Protein AF-A0A7W3X792-F1 (afdb_monomer_lite)

pLDDT: mean 82.62, std 13.89, range [33.31, 97.75]

Structure (mmCIF, N/CA/C/O backbone):
data_AF-A0A7W3X792-F1
#
_entry.id   AF-A0A7W3X792-F1
#
loop_
_atom_site.group_PDB
_atom_site.id
_atom_site.type_symbol
_atom_site.label_atom_id
_atom_site.label_alt_id
_atom_site.label_comp_id
_atom_site.label_asym_id
_atom_site.label_entity_id
_atom_site.label_seq_id
_atom_site.pdbx_PDB_ins_code
_atom_site.Cartn_x
_atom_site.Cartn_y
_atom_site.Cartn_z
_atom_site.occupancy
_atom_site.B_iso_or_equiv
_atom_site.auth_seq_id
_atom_site.auth_comp_id
_atom_site.auth_asym_id
_atom_site.auth_atom_id
_atom_site.pdbx_PDB_model_num
ATOM 1 N N . MET A 1 1 ? -26.137 -4.907 10.700 1.00 33.31 1 MET A N 1
ATOM 2 C CA . MET A 1 1 ? -26.292 -4.007 11.862 1.00 33.31 1 MET A CA 1
ATOM 3 C C . MET A 1 1 ? -24.948 -3.969 12.573 1.00 33.31 1 MET A C 1
ATOM 5 O O . MET A 1 1 ? -24.429 -5.035 12.823 1.00 33.31 1 MET A O 1
ATOM 9 N N . ARG A 1 2 ? -24.390 -2.764 12.780 1.00 38.94 2 ARG A N 1
ATOM 10 C CA . ARG A 1 2 ? -23.200 -2.399 13.587 1.00 38.94 2 ARG A CA 1
ATOM 11 C C . ARG A 1 2 ? -22.138 -3.489 13.846 1.00 38.94 2 ARG A C 1
ATOM 13 O O . ARG A 1 2 ? -22.163 -4.091 14.905 1.00 38.94 2 ARG A O 1
ATOM 20 N N . ASP A 1 3 ? -21.122 -3.584 12.986 1.00 38.16 3 ASP A N 1
ATOM 21 C CA . ASP A 1 3 ? -19.918 -4.395 13.265 1.00 38.16 3 ASP A CA 1
ATOM 22 C C . ASP A 1 3 ? -18.610 -3.598 13.149 1.00 38.16 3 ASP A C 1
ATOM 24 O O . ASP A 1 3 ? -17.626 -4.088 12.607 1.00 38.16 3 ASP A O 1
ATOM 28 N N . ILE A 1 4 ? -18.616 -2.357 13.655 1.00 46.22 4 ILE A N 1
ATOM 29 C CA . ILE A 1 4 ? -17.480 -1.748 14.371 1.00 46.22 4 ILE A CA 1
ATOM 30 C C . ILE A 1 4 ? -18.086 -0.797 15.430 1.00 46.22 4 ILE A C 1
ATOM 32 O O . ILE A 1 4 ? -18.319 0.377 15.138 1.00 46.22 4 ILE A O 1
ATOM 36 N N . PRO A 1 5 ? -18.357 -1.258 16.668 1.00 41.50 5 PRO A N 1
ATOM 37 C CA . PRO A 1 5 ? -18.812 -0.407 17.785 1.00 41.50 5 PRO A CA 1
ATOM 38 C C . PRO A 1 5 ? -17.826 0.720 18.150 1.00 41.50 5 PRO A C 1
ATOM 40 O O . PRO A 1 5 ? -18.128 1.596 18.957 1.00 41.50 5 PRO A O 1
ATOM 43 N N . ILE A 1 6 ? -16.629 0.683 17.565 1.00 52.38 6 ILE A N 1
ATOM 44 C CA . ILE A 1 6 ? -15.502 1.559 17.861 1.00 52.38 6 ILE A CA 1
ATOM 45 C C . ILE A 1 6 ? -15.648 2.919 17.158 1.00 52.38 6 ILE A C 1
ATOM 47 O O . ILE A 1 6 ? -15.329 3.934 17.764 1.00 52.38 6 ILE A O 1
ATOM 51 N N . LEU A 1 7 ? -16.201 2.987 15.937 1.00 47.94 7 LEU A N 1
ATOM 52 C CA . LEU A 1 7 ? -16.302 4.256 15.192 1.00 47.94 7 LEU A CA 1
ATOM 53 C C . LEU A 1 7 ? -17.157 5.298 15.929 1.00 47.94 7 LEU A C 1
ATOM 55 O O . LEU A 1 7 ? -16.733 6.439 16.079 1.00 47.94 7 LEU A O 1
ATOM 59 N N . SER A 1 8 ? -18.330 4.913 16.445 1.00 46.09 8 SER A N 1
ATOM 60 C CA . SER A 1 8 ? -19.202 5.838 17.186 1.00 46.09 8 SER A CA 1
ATOM 61 C C . SER A 1 8 ? -18.593 6.296 18.515 1.00 46.09 8 SER A C 1
ATOM 63 O O . SER A 1 8 ? -18.800 7.436 18.921 1.00 46.09 8 SER A O 1
ATOM 65 N N . SER A 1 9 ? -17.817 5.430 19.169 1.00 53.84 9 SER A N 1
ATOM 66 C CA . SER A 1 9 ? -17.152 5.724 20.445 1.00 53.84 9 SER A CA 1
ATOM 67 C C . SER A 1 9 ? -15.902 6.597 20.256 1.00 53.84 9 SER A C 1
ATOM 69 O O . SER A 1 9 ? -15.666 7.517 21.038 1.00 53.84 9 SER A O 1
ATOM 71 N N . ILE A 1 10 ? -15.142 6.376 19.177 1.00 55.88 10 ILE A N 1
ATOM 72 C CA . ILE A 1 10 ? -14.002 7.219 18.786 1.00 55.88 10 ILE A CA 1
ATOM 73 C C . ILE A 1 10 ? -14.493 8.620 18.418 1.00 55.88 10 ILE A C 1
ATOM 75 O O . ILE A 1 10 ? -13.970 9.602 18.937 1.00 55.88 10 ILE A O 1
ATOM 79 N N . VAL A 1 11 ? -15.529 8.728 17.576 1.00 56.06 11 VAL A N 1
ATOM 80 C CA . VAL A 1 11 ? -16.043 10.027 17.109 1.00 56.06 11 VAL A CA 1
ATOM 81 C C . VAL A 1 11 ? -16.612 10.863 18.261 1.00 56.06 11 VAL A C 1
ATOM 83 O O . VAL A 1 11 ? -16.387 12.070 18.300 1.00 56.06 11 VAL A O 1
ATOM 86 N N . GLY A 1 12 ? -17.271 10.238 19.245 1.00 55.88 12 GLY A N 1
ATOM 87 C CA . GLY A 1 12 ? -17.759 10.931 20.445 1.00 55.88 12 GLY A CA 1
ATOM 88 C C . GLY A 1 12 ? -16.649 11.503 21.339 1.00 55.88 12 GLY A C 1
ATOM 89 O O . GLY A 1 12 ? -16.879 12.478 22.050 1.00 55.88 12 GLY A O 1
ATOM 90 N N . SER A 1 13 ? -15.438 10.944 21.262 1.00 53.50 13 SER A N 1
ATOM 91 C CA . SER A 1 13 ? -14.282 11.367 22.062 1.00 53.50 13 SER A CA 1
ATOM 92 C C . SER A 1 13 ? -13.543 12.570 21.460 1.00 53.50 13 SER A C 1
ATOM 94 O O . SER A 1 13 ? -12.847 13.274 22.185 1.00 53.50 13 SER A O 1
ATOM 96 N N . ILE A 1 14 ? -13.726 12.853 20.160 1.00 55.06 14 ILE A N 1
ATOM 97 C CA . ILE A 1 14 ? -13.022 13.924 19.421 1.00 55.06 14 ILE A CA 1
ATOM 98 C C . ILE A 1 14 ? -13.268 15.309 20.035 1.00 55.06 14 ILE A C 1
ATOM 100 O O . ILE A 1 14 ? -12.362 16.138 20.075 1.00 55.06 14 ILE A O 1
ATOM 104 N N . ASN A 1 15 ? -14.468 15.547 20.571 1.00 53.00 15 ASN A N 1
ATOM 105 C CA . ASN A 1 15 ? -14.855 16.846 21.127 1.00 53.00 15 ASN A CA 1
ATOM 106 C C . ASN A 1 15 ? -14.263 17.132 22.523 1.00 53.00 15 ASN A C 1
ATOM 108 O O . ASN A 1 15 ? -14.442 18.234 23.034 1.00 53.00 15 ASN A O 1
ATOM 112 N N . ALA A 1 16 ? -13.569 16.168 23.143 1.00 57.31 16 ALA A N 1
ATOM 113 C CA . ALA A 1 16 ? -12.967 16.297 24.475 1.00 57.31 16 ALA A CA 1
ATOM 114 C C . ALA A 1 16 ? -11.428 16.440 24.451 1.00 57.31 16 ALA A C 1
ATOM 116 O O . ALA A 1 16 ? -10.789 16.457 25.503 1.00 57.31 16 ALA A O 1
ATOM 117 N N . ILE A 1 17 ? -10.815 16.519 23.265 1.00 57.38 17 ILE A N 1
ATOM 118 C CA . ILE A 1 17 ? -9.360 16.435 23.095 1.00 57.38 17 ILE A CA 1
ATOM 119 C C . ILE A 1 17 ? -8.718 17.828 23.184 1.00 57.38 17 ILE A C 1
ATOM 121 O O . ILE A 1 17 ? -8.908 18.671 22.312 1.00 57.38 17 ILE A O 1
ATOM 125 N N . GLY A 1 18 ? -7.899 18.057 24.216 1.00 63.16 18 GLY A N 1
ATOM 126 C CA . GLY A 1 18 ? -7.109 19.288 24.390 1.00 63.16 18 GLY A CA 1
ATOM 127 C C . GLY A 1 18 ? -5.794 19.341 23.593 1.00 63.16 18 GLY A C 1
ATOM 128 O O . GLY A 1 18 ? -5.091 20.346 23.651 1.00 63.16 18 GLY A O 1
ATOM 129 N N . ASN A 1 19 ? -5.438 18.278 22.862 1.00 82.00 19 ASN A N 1
ATOM 130 C CA . ASN A 1 19 ? -4.159 18.135 22.160 1.00 82.00 19 ASN A CA 1
ATOM 131 C C . ASN A 1 19 ? -4.349 17.998 20.639 1.00 82.00 19 ASN A C 1
ATOM 133 O O . ASN A 1 19 ? -4.960 17.048 20.150 1.00 82.00 19 ASN A O 1
ATOM 137 N N . ILE A 1 20 ? -3.763 18.923 19.873 1.00 85.19 20 ILE A N 1
ATOM 138 C CA . ILE A 1 20 ? -3.855 18.939 18.406 1.00 85.19 20 ILE A CA 1
ATOM 139 C C . ILE A 1 20 ? -3.308 17.658 17.761 1.00 85.19 20 ILE A C 1
ATOM 141 O O . ILE A 1 20 ? -3.836 17.210 16.746 1.00 85.19 20 ILE A O 1
ATOM 145 N N . ARG A 1 21 ? -2.288 17.029 18.362 1.00 85.38 21 ARG A N 1
ATOM 146 C CA . ARG A 1 21 ? -1.710 15.779 17.853 1.00 85.38 21 ARG A CA 1
ATOM 147 C C . ARG A 1 21 ? -2.721 14.640 17.912 1.00 85.38 21 ARG A C 1
ATOM 149 O O . ARG A 1 21 ? -2.877 13.917 16.932 1.00 85.38 21 ARG A O 1
ATOM 156 N N . ASP A 1 22 ? -3.437 14.532 19.023 1.00 84.69 22 ASP A N 1
ATOM 157 C CA . ASP A 1 22 ? -4.430 13.481 19.241 1.00 84.69 22 ASP A CA 1
ATOM 158 C C . ASP A 1 22 ? -5.643 13.693 18.326 1.00 84.69 22 ASP A C 1
ATOM 160 O O . ASP A 1 22 ? -6.172 12.736 17.759 1.00 84.69 22 ASP A O 1
ATOM 164 N N . ALA A 1 23 ? -6.033 14.951 18.086 1.00 86.94 23 ALA A N 1
ATOM 165 C CA . ALA A 1 23 ? -7.071 15.289 17.114 1.00 86.94 23 ALA A CA 1
ATOM 166 C C . ALA A 1 23 ? -6.662 14.906 15.677 1.00 86.94 23 ALA A C 1
ATOM 168 O O . ALA A 1 23 ? -7.446 14.290 14.951 1.00 86.94 23 ALA A O 1
ATOM 169 N N . LEU A 1 24 ? -5.423 15.213 15.271 1.00 90.94 24 LEU A N 1
ATOM 170 C CA . LEU A 1 24 ? -4.894 14.849 13.953 1.00 90.94 24 LEU A CA 1
ATOM 171 C C . LEU A 1 24 ? -4.786 13.331 13.783 1.00 90.94 24 LEU A C 1
ATOM 173 O O . LEU A 1 24 ? -5.225 12.805 12.761 1.00 90.94 24 LEU A O 1
ATOM 177 N N . PHE A 1 25 ? -4.264 12.617 14.781 1.00 91.69 25 PHE A N 1
ATOM 178 C CA . PHE A 1 25 ? -4.213 11.156 14.762 1.00 91.69 25 PHE A CA 1
ATOM 179 C C . PHE A 1 25 ? -5.616 10.548 14.677 1.00 91.69 25 PHE A C 1
ATOM 181 O O . PHE A 1 25 ? -5.865 9.675 13.848 1.00 91.69 25 PHE A O 1
ATOM 188 N N . THR A 1 26 ? -6.567 11.065 15.459 1.00 90.00 26 THR A N 1
ATOM 189 C CA . THR A 1 26 ? -7.953 10.588 15.416 1.00 90.00 26 THR A CA 1
ATOM 190 C C . THR A 1 26 ? -8.573 10.803 14.038 1.00 90.00 26 THR A C 1
ATOM 192 O O . THR A 1 26 ? -9.265 9.921 13.535 1.00 90.00 26 THR A O 1
ATOM 195 N N . LYS A 1 27 ? -8.277 11.927 13.371 1.00 91.25 27 LYS A N 1
ATOM 196 C CA . LYS A 1 27 ? -8.725 12.176 11.994 1.00 91.25 27 LYS A CA 1
ATOM 197 C C . LYS A 1 27 ? -8.188 11.123 11.017 1.00 91.25 27 LYS A C 1
ATOM 199 O O . LYS A 1 27 ? -8.949 10.641 10.179 1.00 91.25 27 LYS A O 1
ATOM 204 N N . LYS A 1 28 ? -6.912 10.736 11.143 1.00 94.75 28 LYS A N 1
ATOM 205 C CA . LYS A 1 28 ? -6.302 9.653 10.345 1.00 94.75 28 LYS A CA 1
ATOM 206 C C . LYS A 1 28 ? -6.996 8.318 10.617 1.00 94.75 28 LYS A C 1
ATOM 208 O O . LYS A 1 28 ? -7.458 7.665 9.687 1.00 94.75 28 LYS A O 1
ATOM 213 N N . LEU A 1 29 ? -7.164 7.965 11.892 1.00 93.06 29 LEU A N 1
ATOM 214 C CA . LEU A 1 29 ? -7.824 6.727 12.308 1.00 93.06 29 LEU A CA 1
ATOM 215 C C . LEU A 1 29 ? -9.267 6.635 11.788 1.00 93.06 29 LEU A C 1
ATOM 217 O O . LEU A 1 29 ? -9.669 5.602 11.258 1.00 93.06 29 LEU A O 1
ATOM 221 N N . VAL A 1 30 ? -10.044 7.716 11.897 1.00 90.56 30 VAL A N 1
ATOM 222 C CA . VAL A 1 30 ? -11.418 7.770 11.379 1.00 90.56 30 VAL A CA 1
ATOM 223 C C . VAL A 1 30 ? -11.438 7.602 9.861 1.00 90.56 30 VAL A C 1
ATOM 225 O O . VAL A 1 30 ? -12.258 6.832 9.363 1.00 90.56 30 VAL A O 1
ATOM 228 N N . ALA A 1 31 ? -10.543 8.267 9.124 1.00 91.62 31 ALA A N 1
ATOM 229 C CA . ALA A 1 31 ? -10.454 8.118 7.671 1.00 91.62 31 ALA A CA 1
ATOM 230 C C . ALA A 1 31 ? -10.126 6.672 7.264 1.00 91.62 31 ALA A C 1
ATOM 232 O O . ALA A 1 31 ? -10.812 6.105 6.413 1.00 91.62 31 ALA A O 1
ATOM 233 N N . PHE A 1 32 ? -9.155 6.050 7.937 1.00 93.00 32 PHE A N 1
ATOM 234 C CA . PHE A 1 32 ? -8.779 4.656 7.711 1.00 93.00 32 PHE A CA 1
ATOM 235 C C . PHE A 1 32 ? -9.951 3.694 7.951 1.00 93.00 32 PHE A C 1
ATOM 237 O O . PHE A 1 32 ? -10.306 2.892 7.087 1.00 93.00 32 PHE A O 1
ATOM 244 N N . LEU A 1 33 ? -10.599 3.792 9.115 1.00 89.00 33 LEU A N 1
ATOM 245 C CA . LEU A 1 33 ? -11.707 2.905 9.477 1.00 89.00 33 LEU A CA 1
ATOM 246 C C . LEU A 1 33 ? -12.943 3.112 8.590 1.00 89.00 33 LEU A C 1
ATOM 248 O O . LEU A 1 33 ? -13.665 2.152 8.314 1.00 89.00 33 LEU A O 1
ATOM 252 N N . SER A 1 34 ? -13.187 4.346 8.140 1.00 87.25 34 SER A N 1
ATOM 253 C CA . SER A 1 34 ? -14.298 4.659 7.234 1.00 87.25 34 SER A CA 1
ATOM 254 C C . SER A 1 34 ? -14.127 3.957 5.890 1.00 87.25 34 SER A C 1
ATOM 256 O O . SER A 1 34 ? -15.083 3.368 5.392 1.00 87.25 34 SER A O 1
ATOM 258 N N . GLU A 1 35 ? -12.912 3.926 5.343 1.00 86.69 35 GLU A N 1
ATOM 259 C CA . GLU A 1 35 ? -12.629 3.206 4.097 1.00 86.69 35 GLU A CA 1
ATOM 260 C C . GLU A 1 35 ? -12.839 1.690 4.254 1.00 86.69 35 GLU A C 1
ATOM 262 O O . GLU A 1 35 ? -13.474 1.052 3.416 1.00 86.69 35 GLU A O 1
ATOM 267 N N . LEU A 1 36 ? -12.418 1.107 5.383 1.00 83.50 36 LEU A N 1
ATOM 268 C CA . LEU A 1 36 ? -12.637 -0.320 5.664 1.00 83.50 36 LEU A CA 1
ATOM 269 C C . LEU A 1 36 ? -14.106 -0.698 5.865 1.00 83.50 36 LEU A C 1
ATOM 271 O O . LEU A 1 36 ? -14.468 -1.868 5.703 1.00 83.50 36 LEU A O 1
ATOM 275 N N . SER A 1 37 ? -14.959 0.257 6.240 1.00 80.00 37 SER A N 1
ATOM 276 C CA . SER A 1 37 ? -16.393 0.009 6.413 1.00 80.00 37 SER A CA 1
ATOM 277 C C . SER A 1 37 ? -17.102 -0.327 5.094 1.00 80.00 37 SER A C 1
ATOM 279 O O . SER A 1 37 ? -18.139 -0.989 5.117 1.00 80.00 37 SER A O 1
ATOM 281 N N . ASN A 1 38 ? -16.497 0.033 3.955 1.00 74.12 38 ASN A N 1
ATOM 282 C CA . ASN A 1 38 ? -16.995 -0.294 2.620 1.00 74.12 38 ASN A CA 1
ATOM 283 C C . ASN A 1 38 ? -16.722 -1.753 2.212 1.00 74.12 38 ASN A C 1
ATOM 285 O O . ASN A 1 38 ? -17.303 -2.237 1.242 1.00 74.12 38 ASN A O 1
ATOM 289 N N . VAL A 1 39 ? -15.858 -2.474 2.938 1.00 76.56 39 VAL A N 1
ATOM 290 C CA . VAL A 1 39 ? -15.530 -3.877 2.649 1.00 76.56 39 VAL A CA 1
ATOM 291 C C . VAL A 1 39 ? -16.594 -4.793 3.263 1.00 76.56 39 VAL A C 1
ATOM 293 O O . VAL A 1 39 ? -16.749 -4.801 4.490 1.00 76.56 39 VAL A O 1
ATOM 296 N N . PRO A 1 40 ? -17.314 -5.611 2.468 1.00 76.75 40 PRO A N 1
ATOM 297 C CA . PRO A 1 40 ? -18.344 -6.495 3.000 1.00 76.75 40 PRO A CA 1
ATOM 298 C C . PRO A 1 40 ? -17.789 -7.459 4.051 1.00 76.75 40 PRO A C 1
ATOM 300 O O . PRO A 1 40 ? -16.776 -8.124 3.831 1.00 76.75 40 PRO A O 1
ATOM 303 N N . VAL A 1 41 ? -18.499 -7.599 5.177 1.00 69.88 41 VAL A N 1
ATOM 304 C CA . VAL A 1 41 ? -18.078 -8.444 6.313 1.00 69.88 41 VAL A CA 1
ATOM 305 C C . VAL A 1 41 ? -17.761 -9.877 5.877 1.00 69.88 41 VAL A C 1
ATOM 307 O O . VAL A 1 41 ? -16.761 -10.444 6.306 1.00 69.88 41 VAL A O 1
ATOM 310 N N . ALA A 1 42 ? -18.569 -10.439 4.975 1.00 70.56 42 ALA A N 1
ATOM 311 C CA . ALA A 1 42 ? -18.373 -11.788 4.452 1.00 70.56 42 ALA A CA 1
ATOM 312 C C . ALA A 1 42 ? -17.033 -11.968 3.715 1.00 70.56 42 ALA A C 1
ATOM 314 O O . ALA A 1 42 ? -16.459 -13.048 3.777 1.00 70.56 42 ALA A O 1
ATOM 315 N N . GLN A 1 43 ? -16.520 -10.922 3.060 1.00 69.19 43 GLN A N 1
ATOM 316 C CA . GLN A 1 43 ? -15.269 -10.987 2.297 1.00 69.19 43 GLN A CA 1
ATOM 317 C C . GLN A 1 43 ? -14.027 -10.878 3.187 1.00 69.19 43 GLN A C 1
ATOM 319 O O . GLN A 1 43 ? -12.971 -11.371 2.812 1.00 69.19 43 GLN A O 1
ATOM 324 N N . ARG A 1 44 ? -14.152 -10.268 4.374 1.00 73.44 44 ARG A N 1
ATOM 325 C CA . ARG A 1 44 ? -13.046 -10.103 5.334 1.00 73.44 44 ARG A CA 1
ATOM 326 C C . ARG A 1 44 ? -13.013 -11.155 6.444 1.00 73.44 44 ARG A C 1
ATOM 328 O O . ARG A 1 44 ? -12.019 -11.245 7.155 1.00 73.44 44 ARG A O 1
ATOM 335 N N . ARG A 1 45 ? -14.078 -11.948 6.608 1.00 74.06 45 ARG A N 1
ATOM 336 C CA . ARG A 1 45 ? -14.241 -12.865 7.749 1.00 74.06 45 ARG A CA 1
ATOM 337 C C . ARG A 1 45 ? -13.111 -13.889 7.852 1.00 74.06 45 ARG A C 1
ATOM 339 O O . ARG A 1 45 ? -12.516 -14.004 8.908 1.00 74.06 45 ARG A O 1
ATOM 346 N N . SER A 1 46 ? -12.742 -14.535 6.747 1.00 71.56 46 SER A N 1
ATOM 347 C CA . SER A 1 46 ? -11.675 -15.545 6.746 1.00 71.56 46 SER A CA 1
ATOM 348 C C . SER A 1 46 ? -10.303 -14.982 7.133 1.00 71.56 46 SER A C 1
ATOM 350 O O . SER A 1 46 ? -9.528 -15.669 7.791 1.00 71.56 46 SER A O 1
ATOM 352 N N . MET A 1 47 ? -9.995 -13.738 6.748 1.00 75.38 47 MET A N 1
ATOM 353 C CA . MET A 1 47 ? -8.731 -13.101 7.126 1.00 75.38 47 MET A CA 1
ATOM 354 C C . MET A 1 47 ? -8.766 -12.583 8.566 1.00 75.38 47 MET A C 1
ATOM 356 O O . MET A 1 47 ? -7.761 -12.666 9.261 1.00 75.38 47 MET A O 1
ATOM 360 N N . ILE A 1 48 ? -9.918 -12.097 9.035 1.00 75.62 48 ILE A N 1
ATOM 361 C CA . ILE A 1 48 ? -10.117 -11.750 10.449 1.00 75.62 48 ILE A CA 1
ATOM 362 C C . ILE A 1 48 ? -9.932 -12.994 11.322 1.00 75.62 48 ILE A C 1
ATOM 364 O O . ILE A 1 48 ? -9.147 -12.950 12.258 1.00 75.62 48 ILE A O 1
ATOM 368 N N . ASP A 1 49 ? -10.549 -14.119 10.957 1.00 77.75 49 ASP A N 1
ATOM 369 C CA . ASP A 1 49 ? -10.405 -15.386 11.679 1.00 77.75 49 ASP A CA 1
ATOM 370 C C . ASP A 1 49 ? -8.935 -15.860 11.696 1.00 77.75 49 ASP A C 1
ATOM 372 O O . ASP A 1 49 ? -8.467 -16.399 12.697 1.00 77.75 49 ASP A O 1
ATOM 376 N N . LEU A 1 50 ? -8.172 -15.619 10.619 1.00 75.25 50 LEU A N 1
ATOM 377 C CA . LEU A 1 50 ? -6.731 -15.892 10.584 1.00 75.25 50 LEU A CA 1
ATOM 378 C C . LEU A 1 50 ? -5.951 -14.973 11.533 1.00 75.25 50 LEU A C 1
ATOM 380 O O . LEU A 1 50 ? -5.076 -15.444 12.256 1.00 75.25 50 LEU A O 1
ATOM 384 N N . ILE A 1 51 ? -6.248 -13.674 11.538 1.00 78.81 51 ILE A N 1
ATOM 385 C CA . ILE A 1 51 ? -5.623 -12.705 12.448 1.00 78.81 51 ILE A CA 1
ATOM 386 C C . ILE A 1 51 ? -5.918 -13.077 13.906 1.00 78.81 51 ILE A C 1
ATOM 388 O O . ILE A 1 51 ? -5.010 -13.076 14.734 1.00 78.81 51 ILE A O 1
ATOM 392 N N . ASP A 1 52 ? -7.158 -13.466 14.193 1.00 76.81 52 ASP A N 1
ATOM 393 C CA . ASP A 1 52 ? -7.635 -13.816 15.530 1.00 76.81 52 ASP A CA 1
ATOM 394 C C . ASP A 1 52 ? -7.244 -15.236 15.967 1.00 76.81 52 ASP A C 1
ATOM 396 O O . ASP A 1 52 ? -7.398 -15.581 17.138 1.00 76.81 52 ASP A O 1
ATOM 400 N N . SER A 1 53 ? -6.689 -16.052 15.063 1.00 80.19 53 SER A N 1
ATOM 401 C CA . SER A 1 53 ? -6.253 -17.426 15.359 1.00 80.19 53 SER A CA 1
ATOM 402 C C . SER A 1 53 ? -5.108 -17.511 16.376 1.00 80.19 53 SER A C 1
ATOM 404 O O . SER A 1 53 ? -4.882 -18.570 16.964 1.00 80.19 53 SER A O 1
ATOM 406 N N . SER A 1 54 ? -4.389 -16.406 16.595 1.00 78.69 54 SER A N 1
ATOM 407 C CA . SER A 1 54 ? -3.322 -16.283 17.584 1.00 78.69 54 SER A CA 1
ATOM 408 C C . SER A 1 54 ? -3.320 -14.885 18.187 1.00 78.69 54 SER A C 1
ATOM 410 O O . SER A 1 54 ? -3.243 -13.888 17.467 1.00 78.69 54 SER A O 1
ATOM 412 N N . ASP A 1 55 ? -3.329 -14.809 19.518 1.00 76.19 55 ASP A N 1
ATOM 413 C CA . ASP A 1 55 ? -3.239 -13.540 20.244 1.00 76.19 55 ASP A CA 1
ATOM 414 C C . ASP A 1 55 ? -1.974 -12.748 19.872 1.00 76.19 55 ASP A C 1
ATOM 416 O O . ASP A 1 55 ? -2.043 -11.531 19.706 1.00 76.19 55 ASP A O 1
ATOM 420 N N . ASP A 1 56 ? -0.841 -13.430 19.668 1.00 79.06 56 ASP A N 1
ATOM 421 C CA . ASP A 1 56 ? 0.421 -12.801 19.251 1.00 79.06 56 ASP A CA 1
ATOM 422 C C . ASP A 1 56 ? 0.311 -12.197 17.846 1.00 79.06 56 ASP A C 1
ATOM 424 O O . ASP A 1 56 ? 0.715 -11.057 17.606 1.00 79.06 56 ASP A O 1
ATOM 428 N N . TYR A 1 57 ? -0.308 -12.930 16.916 1.00 74.75 57 TYR A N 1
ATOM 429 C CA . TYR A 1 57 ? -0.488 -12.448 15.551 1.00 74.75 57 TYR A CA 1
ATOM 430 C C . TYR A 1 57 ? -1.455 -11.257 15.500 1.00 74.75 57 TYR A C 1
ATOM 432 O O . TYR A 1 57 ? -1.158 -10.261 14.834 1.00 74.75 57 TYR A O 1
ATOM 440 N N . ARG A 1 58 ? -2.546 -11.302 16.275 1.00 75.06 58 ARG A N 1
ATOM 441 C CA . ARG A 1 58 ? -3.499 -10.194 16.421 1.00 75.06 58 ARG A CA 1
ATOM 442 C C . ARG A 1 58 ? -2.834 -8.934 16.967 1.00 75.06 58 ARG A C 1
ATOM 444 O O . ARG A 1 58 ? -2.985 -7.868 16.370 1.00 75.06 58 ARG A O 1
ATOM 451 N N . VAL A 1 59 ? -2.082 -9.050 18.065 1.00 76.25 59 VAL A N 1
ATOM 452 C CA . VAL A 1 59 ? -1.358 -7.918 18.673 1.00 76.25 59 VAL A CA 1
ATOM 453 C C . VAL A 1 59 ? -0.343 -7.350 17.685 1.00 76.25 59 VAL A C 1
ATOM 455 O O . VAL A 1 59 ? -0.342 -6.152 17.421 1.00 76.25 59 VAL A O 1
ATOM 458 N N . LYS A 1 60 ? 0.445 -8.207 17.032 1.00 81.00 60 LYS A N 1
ATOM 459 C CA . LYS A 1 60 ? 1.454 -7.784 16.056 1.00 81.00 60 LYS A CA 1
ATOM 460 C C . LYS A 1 60 ? 0.863 -7.032 14.863 1.00 81.00 60 LYS A C 1
ATOM 462 O O . LYS A 1 60 ? 1.461 -6.060 14.401 1.00 81.00 60 LYS A O 1
ATOM 467 N N . VAL A 1 61 ? -0.271 -7.487 14.328 1.00 82.69 61 VAL A N 1
ATOM 468 C CA . VAL A 1 61 ? -0.961 -6.800 13.224 1.00 82.69 61 VAL A CA 1
ATOM 469 C C . VAL A 1 61 ? -1.561 -5.482 13.712 1.00 82.69 61 VAL A C 1
ATOM 471 O O . VAL A 1 61 ? -1.351 -4.452 13.071 1.00 82.6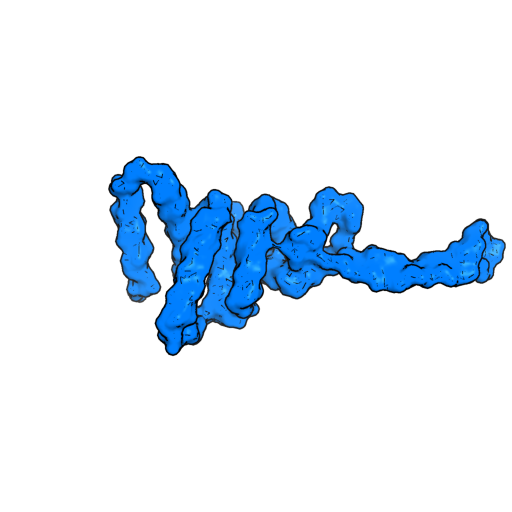9 61 VAL A O 1
ATOM 474 N N . GLY A 1 62 ? -2.249 -5.495 14.856 1.00 83.19 62 GLY A N 1
ATOM 475 C CA . GLY A 1 62 ? -2.867 -4.311 15.455 1.00 83.19 62 GLY A CA 1
ATOM 476 C C . GLY A 1 62 ? -1.858 -3.203 15.753 1.00 83.19 62 GLY A C 1
ATOM 477 O O . GLY A 1 62 ? -2.002 -2.093 15.243 1.00 83.19 62 GLY A O 1
ATOM 478 N N . ASP A 1 63 ? -0.793 -3.516 16.491 1.00 86.19 63 ASP A N 1
ATOM 479 C CA . ASP A 1 63 ? 0.259 -2.556 16.841 1.00 86.19 63 ASP A CA 1
ATOM 480 C C . ASP A 1 63 ? 0.906 -1.977 15.584 1.00 86.19 63 ASP A C 1
ATOM 482 O O . ASP A 1 63 ? 1.088 -0.764 15.454 1.00 86.19 63 ASP A O 1
ATOM 486 N N . LYS A 1 64 ? 1.206 -2.836 14.601 1.00 90.81 64 LYS A N 1
ATOM 487 C CA . LYS A 1 64 ? 1.819 -2.388 13.351 1.00 90.81 64 LYS A CA 1
ATOM 488 C C . LYS A 1 64 ? 0.911 -1.435 12.574 1.00 90.81 64 LYS A C 1
ATOM 490 O O . LYS A 1 64 ? 1.427 -0.479 11.996 1.00 90.81 64 LYS A O 1
ATOM 495 N N . LEU A 1 65 ? -0.403 -1.663 12.570 1.00 92.81 65 LEU A N 1
ATOM 496 C CA . LEU A 1 65 ? -1.369 -0.762 11.939 1.00 92.81 65 LEU A CA 1
ATOM 497 C C . LEU A 1 65 ? -1.410 0.604 12.615 1.00 92.81 65 LEU A C 1
ATOM 499 O O . LEU A 1 65 ? -1.411 1.607 11.907 1.00 92.81 65 LEU A O 1
ATOM 503 N N . ILE A 1 66 ? -1.380 0.658 13.949 1.00 91.62 66 ILE A N 1
ATOM 504 C CA . ILE A 1 66 ? -1.331 1.930 14.681 1.00 91.62 66 ILE A CA 1
ATOM 505 C C . ILE A 1 66 ? -0.097 2.738 14.268 1.00 91.62 66 ILE A C 1
ATOM 507 O O . ILE A 1 66 ? -0.238 3.899 13.885 1.00 91.62 66 ILE A O 1
ATOM 511 N N . TYR A 1 67 ? 1.082 2.108 14.220 1.00 93.56 67 TYR A N 1
ATOM 512 C CA . TYR A 1 67 ? 2.305 2.768 13.749 1.00 93.56 67 TYR A CA 1
ATOM 513 C C . TYR A 1 67 ? 2.212 3.259 12.299 1.00 93.56 67 TYR A C 1
ATOM 515 O O . TYR A 1 67 ? 2.740 4.320 11.974 1.00 93.56 67 TYR A O 1
ATOM 523 N N . ILE A 1 68 ? 1.576 2.493 11.408 1.00 97.12 68 ILE A N 1
ATOM 524 C CA . ILE A 1 68 ? 1.401 2.891 10.004 1.00 97.12 68 ILE A CA 1
ATOM 525 C C . ILE A 1 68 ? 0.446 4.091 9.897 1.00 97.12 68 ILE A C 1
ATOM 527 O O . ILE A 1 68 ? 0.738 5.041 9.174 1.00 97.12 68 ILE A O 1
ATOM 531 N N . ILE A 1 69 ? -0.673 4.075 10.627 1.00 95.81 69 ILE A N 1
ATOM 532 C CA . ILE A 1 69 ? -1.664 5.164 10.629 1.00 95.81 69 ILE A CA 1
ATOM 533 C C . ILE A 1 69 ? -1.068 6.442 11.223 1.00 95.81 69 ILE A C 1
ATOM 535 O O . ILE A 1 69 ? -1.319 7.529 10.708 1.00 95.81 69 ILE A O 1
ATOM 539 N N . GLU A 1 70 ? -0.275 6.327 12.288 1.00 94.12 70 GLU A N 1
ATOM 540 C CA . GLU A 1 70 ? 0.402 7.468 12.906 1.00 94.12 70 GLU A CA 1
ATOM 541 C C . GLU A 1 70 ? 1.361 8.154 11.924 1.00 94.12 70 GLU A C 1
ATOM 543 O O . GLU A 1 70 ? 1.348 9.385 11.804 1.00 94.12 70 GLU A O 1
ATOM 548 N N . LYS A 1 71 ? 2.131 7.341 11.190 1.00 95.62 71 LYS A N 1
ATOM 549 C CA . LYS A 1 71 ? 3.127 7.770 10.204 1.00 95.62 71 LYS A CA 1
ATOM 550 C C . LYS A 1 71 ? 2.556 8.387 8.935 1.00 95.62 71 LYS A C 1
ATOM 552 O O . LYS A 1 71 ? 3.206 9.258 8.369 1.00 95.62 71 LYS A O 1
ATOM 557 N N . ALA A 1 72 ? 1.370 7.961 8.497 1.00 95.69 72 ALA A N 1
ATOM 558 C CA . ALA A 1 72 ? 0.713 8.545 7.330 1.00 95.69 72 ALA A CA 1
ATOM 559 C C . ALA A 1 72 ? 0.687 10.075 7.454 1.00 95.69 72 ALA A C 1
ATOM 561 O O . ALA A 1 72 ? 0.293 10.576 8.503 1.00 95.69 72 ALA A O 1
ATOM 562 N N . GLU A 1 73 ? 1.100 10.810 6.421 1.00 94.38 73 GLU A N 1
ATOM 563 C CA . GLU A 1 73 ? 1.246 12.275 6.473 1.00 94.38 73 GLU A CA 1
ATOM 564 C C . GLU A 1 73 ? -0.018 12.953 7.025 1.00 94.38 73 GLU A C 1
ATOM 566 O O . GLU A 1 73 ? 0.014 13.676 8.027 1.00 94.38 73 GLU A O 1
ATOM 571 N N . ASP A 1 74 ? -1.166 12.594 6.454 1.00 94.50 74 ASP A N 1
ATOM 572 C CA . ASP A 1 74 ? -2.469 13.081 6.858 1.00 94.50 74 ASP A CA 1
ATOM 573 C C . ASP A 1 74 ? -3.570 12.010 6.713 1.00 94.50 74 ASP A C 1
ATOM 575 O O . ASP A 1 74 ? -3.336 10.819 6.483 1.00 94.50 74 ASP A O 1
ATOM 579 N N . HIS A 1 75 ? -4.815 12.442 6.902 1.00 94.12 75 HIS A N 1
ATOM 580 C CA . HIS A 1 75 ? -5.999 11.604 6.749 1.00 94.12 75 HIS A CA 1
ATOM 581 C C . HIS A 1 75 ? -6.256 11.094 5.319 1.00 94.12 75 HIS A C 1
ATOM 583 O O . HIS A 1 75 ? -6.840 10.019 5.184 1.00 94.12 75 HIS A O 1
ATOM 589 N N . TYR A 1 76 ? -5.821 11.805 4.274 1.00 93.75 76 TYR A N 1
ATOM 590 C CA . TYR A 1 76 ? -5.925 11.331 2.892 1.00 93.75 76 TYR A CA 1
ATOM 591 C C . TYR A 1 76 ? -4.947 10.184 2.664 1.00 93.75 76 TYR A C 1
ATOM 593 O O . TYR A 1 76 ? -5.359 9.110 2.230 1.00 93.75 76 TYR A O 1
ATOM 601 N N . THR A 1 77 ? -3.688 10.344 3.075 1.00 95.56 77 THR A N 1
ATOM 602 C CA . THR A 1 77 ? -2.687 9.268 3.020 1.00 95.56 77 THR A CA 1
ATOM 603 C C . THR A 1 77 ? -3.146 8.046 3.819 1.00 95.56 77 THR A C 1
ATOM 605 O O . THR A 1 77 ? -3.039 6.912 3.354 1.00 95.56 77 THR A O 1
ATOM 608 N N . SER A 1 78 ? -3.759 8.260 4.989 1.00 95.81 78 SER A N 1
ATOM 609 C CA . SER A 1 78 ? -4.334 7.177 5.797 1.00 95.81 78 SER A CA 1
ATOM 610 C C . SER A 1 78 ? -5.463 6.423 5.075 1.00 95.81 78 SER A C 1
ATOM 612 O O . SER A 1 78 ? -5.527 5.194 5.143 1.00 95.81 78 SER A O 1
ATOM 614 N N . LYS A 1 79 ? -6.307 7.130 4.312 1.00 94.19 79 LYS A N 1
ATOM 615 C CA . LYS A 1 79 ? -7.332 6.517 3.453 1.00 94.19 79 LYS A CA 1
ATOM 616 C C . LYS A 1 79 ? -6.706 5.651 2.355 1.00 94.19 79 LYS A C 1
ATOM 618 O O . LYS A 1 79 ? -7.168 4.535 2.133 1.00 94.19 79 LYS A O 1
ATOM 623 N N . ILE A 1 80 ? -5.628 6.108 1.713 1.00 95.56 80 ILE A N 1
ATOM 624 C CA . ILE A 1 80 ? -4.917 5.317 0.693 1.00 95.56 80 ILE A CA 1
ATOM 625 C C . ILE A 1 80 ? -4.342 4.028 1.293 1.00 95.56 80 ILE A C 1
ATOM 627 O O . ILE A 1 80 ? -4.531 2.951 0.731 1.00 95.56 80 ILE A O 1
ATOM 631 N N . VAL A 1 81 ? -3.720 4.095 2.474 1.00 97.00 81 VAL A N 1
ATOM 632 C CA . VAL A 1 81 ? -3.246 2.894 3.187 1.00 97.00 81 VAL A CA 1
ATOM 633 C C . VAL A 1 81 ? -4.400 1.924 3.482 1.00 97.00 81 VAL A C 1
ATOM 635 O O . VAL A 1 81 ? -4.242 0.710 3.327 1.00 97.00 81 VAL A O 1
ATOM 638 N N . ALA A 1 82 ? -5.571 2.436 3.872 1.00 94.88 82 ALA A N 1
ATOM 639 C CA . ALA A 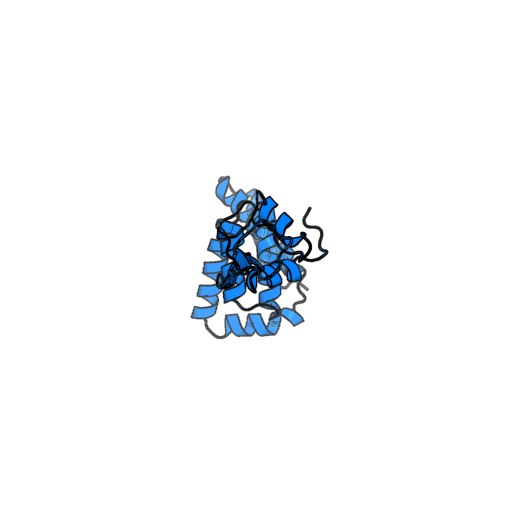1 82 ? -6.744 1.614 4.164 1.00 94.88 82 ALA A CA 1
ATOM 640 C C . ALA A 1 82 ? -7.237 0.816 2.952 1.00 94.88 82 ALA A C 1
ATOM 642 O O . ALA A 1 82 ? -7.665 -0.325 3.119 1.00 94.88 82 ALA A O 1
ATOM 643 N N . ILE A 1 83 ? -7.116 1.362 1.737 1.00 94.75 83 ILE A N 1
ATOM 644 C CA . ILE A 1 83 ? -7.445 0.646 0.496 1.00 94.75 83 ILE A CA 1
ATOM 645 C C . ILE A 1 83 ? -6.577 -0.609 0.358 1.00 94.75 83 ILE A C 1
ATOM 647 O O . ILE A 1 83 ? -7.092 -1.694 0.102 1.00 94.75 83 ILE A O 1
ATOM 651 N N . PHE A 1 84 ? -5.266 -0.502 0.574 1.00 95.94 84 PHE A N 1
ATOM 652 C CA . PHE A 1 84 ? -4.383 -1.668 0.499 1.00 95.94 84 PHE A CA 1
ATOM 653 C C . PHE A 1 84 ? -4.627 -2.653 1.642 1.00 95.94 84 PHE A C 1
ATOM 655 O O . PHE A 1 84 ? -4.579 -3.865 1.434 1.00 95.94 84 PHE A O 1
ATOM 662 N N . PHE A 1 85 ? -4.944 -2.160 2.841 1.00 94.69 85 PHE A N 1
ATOM 663 C CA . PHE A 1 85 ? -5.324 -3.042 3.941 1.00 94.69 85 PHE A CA 1
ATOM 664 C C . PHE A 1 85 ? -6.629 -3.795 3.645 1.00 94.69 85 PHE A C 1
ATOM 666 O O . PHE A 1 85 ? -6.727 -4.984 3.935 1.00 94.69 85 PHE A O 1
ATOM 673 N N . ALA A 1 86 ? -7.605 -3.148 3.003 1.00 92.00 86 ALA A N 1
ATOM 674 C CA . ALA A 1 86 ? -8.824 -3.799 2.533 1.00 92.00 86 ALA A CA 1
ATOM 675 C C . ALA A 1 86 ? -8.521 -4.936 1.548 1.00 92.00 86 ALA A C 1
ATOM 677 O O . ALA A 1 86 ? -9.065 -6.028 1.701 1.00 92.00 86 ALA A O 1
ATOM 678 N N . GLU A 1 87 ? -7.618 -4.717 0.588 1.00 93.06 87 GLU A N 1
ATOM 679 C CA . GLU A 1 87 ? -7.184 -5.755 -0.358 1.00 93.06 87 GLU A CA 1
ATOM 680 C C . GLU A 1 87 ? -6.484 -6.932 0.341 1.00 93.06 87 GLU A C 1
ATOM 682 O O . GLU A 1 87 ? -6.655 -8.086 -0.060 1.00 93.06 87 GLU A O 1
ATOM 687 N N . PHE A 1 88 ? -5.748 -6.669 1.427 1.00 91.88 88 PHE A N 1
ATOM 688 C CA . PHE A 1 88 ? -5.205 -7.718 2.290 1.00 91.88 88 PHE A CA 1
ATOM 689 C C . PHE A 1 88 ? -6.316 -8.496 3.008 1.00 91.88 88 PHE A C 1
ATOM 691 O O . PHE A 1 88 ? -6.308 -9.726 2.991 1.00 91.88 88 PHE A O 1
ATOM 698 N N . LEU A 1 89 ? -7.307 -7.807 3.584 1.00 89.06 89 LEU A N 1
ATOM 699 C CA . LEU A 1 89 ? -8.425 -8.448 4.286 1.00 89.06 89 LEU A CA 1
ATOM 700 C C . LEU A 1 89 ? -9.251 -9.376 3.386 1.00 89.06 89 LEU A C 1
ATOM 702 O O . LEU A 1 89 ? -9.792 -10.363 3.877 1.00 89.06 89 LEU A O 1
ATOM 706 N N . VAL A 1 90 ? -9.343 -9.082 2.087 1.00 89.38 90 VAL A N 1
ATOM 707 C CA . VAL A 1 90 ? -10.035 -9.942 1.108 1.00 89.38 90 VAL A CA 1
ATOM 708 C C . VAL A 1 90 ? -9.103 -10.941 0.409 1.00 89.38 90 VAL A C 1
ATOM 710 O O . VAL A 1 90 ? -9.522 -11.636 -0.513 1.00 89.38 90 VAL A O 1
ATOM 713 N N . GLY A 1 91 ? -7.836 -11.020 0.829 1.00 88.19 91 GLY A N 1
ATOM 714 C CA . GLY A 1 91 ? -6.864 -11.999 0.338 1.00 88.19 91 GLY A CA 1
ATOM 715 C C . GLY A 1 91 ? -6.303 -11.727 -1.061 1.00 88.19 91 GLY A C 1
ATOM 716 O O . GLY A 1 91 ? -5.689 -12.621 -1.639 1.00 88.19 91 GLY A O 1
ATOM 717 N N . LYS A 1 92 ? -6.483 -10.521 -1.619 1.00 91.69 92 LYS A N 1
ATOM 718 C CA . LYS A 1 92 ? -5.919 -10.155 -2.933 1.00 91.69 92 LYS A CA 1
ATOM 719 C C . LYS A 1 92 ? -4.440 -9.790 -2.871 1.00 91.69 92 LYS A C 1
ATOM 721 O O . LYS A 1 92 ? -3.733 -9.948 -3.862 1.00 91.69 92 LYS A O 1
ATOM 726 N N . ILE A 1 93 ? -3.966 -9.338 -1.712 1.00 94.81 93 ILE A N 1
ATOM 727 C CA . ILE A 1 93 ? -2.539 -9.165 -1.429 1.00 94.81 93 ILE A CA 1
ATOM 728 C C . ILE A 1 93 ? -2.175 -9.832 -0.103 1.00 94.81 93 ILE A C 1
ATOM 730 O O . ILE A 1 93 ? -2.998 -9.991 0.794 1.00 94.81 93 ILE A O 1
ATOM 734 N N . THR A 1 94 ? -0.912 -10.210 0.040 1.00 93.44 94 THR A N 1
ATOM 735 C CA . THR A 1 94 ? -0.354 -10.738 1.288 1.00 93.44 94 THR A CA 1
ATOM 736 C C . THR A 1 94 ? -0.076 -9.620 2.293 1.00 93.44 94 THR A C 1
ATOM 738 O O . THR A 1 94 ? 0.157 -8.467 1.921 1.00 93.44 94 THR A O 1
ATOM 741 N N . TYR A 1 95 ? 0.017 -9.968 3.580 1.00 91.69 95 TYR A N 1
ATOM 742 C CA . TYR A 1 95 ? 0.396 -9.009 4.624 1.00 91.69 95 TYR A CA 1
ATOM 743 C C . TYR A 1 95 ? 1.765 -8.359 4.357 1.00 91.69 95 TYR A C 1
ATOM 745 O O . TYR A 1 95 ? 1.941 -7.163 4.558 1.00 91.69 95 TYR A O 1
ATOM 753 N N . ASN A 1 96 ? 2.738 -9.117 3.837 1.00 94.62 96 ASN A N 1
ATOM 754 C CA . ASN A 1 96 ? 4.056 -8.574 3.494 1.00 94.62 96 ASN A CA 1
ATOM 755 C C . ASN A 1 96 ? 3.975 -7.555 2.341 1.00 94.62 96 ASN A C 1
ATOM 757 O O . ASN A 1 96 ? 4.607 -6.504 2.403 1.00 94.62 96 ASN A O 1
ATOM 761 N N . GLN A 1 97 ? 3.161 -7.821 1.314 1.00 97.31 97 GLN A N 1
ATOM 762 C CA . GLN A 1 97 ? 2.909 -6.847 0.244 1.00 97.31 97 GLN A CA 1
ATOM 763 C C . GLN A 1 97 ? 2.255 -5.574 0.798 1.00 97.31 97 GLN A C 1
ATOM 765 O O . GLN A 1 97 ? 2.730 -4.484 0.494 1.00 97.31 97 GLN A O 1
ATOM 770 N N . PHE A 1 98 ? 1.258 -5.700 1.681 1.00 97.12 98 PHE A N 1
ATOM 771 C CA . PHE A 1 98 ? 0.659 -4.556 2.380 1.00 97.12 98 PHE A CA 1
ATOM 7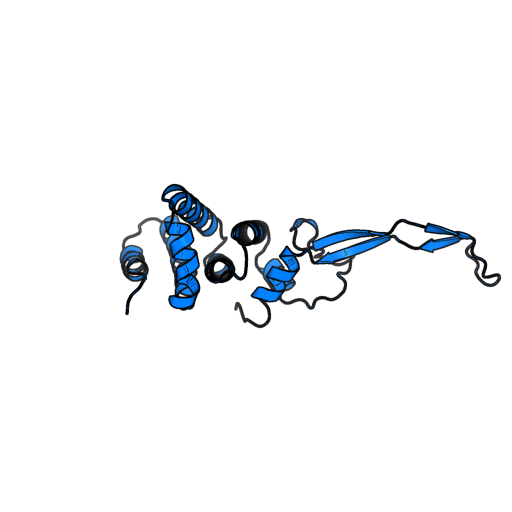72 C C . PHE A 1 98 ? 1.699 -3.731 3.158 1.00 97.12 98 PHE A C 1
ATOM 774 O O . PHE A 1 98 ? 1.729 -2.504 3.043 1.00 97.12 98 PHE A O 1
ATOM 781 N N . LEU A 1 99 ? 2.585 -4.386 3.916 1.00 96.12 99 LEU A N 1
ATOM 782 C CA . LEU A 1 99 ? 3.636 -3.704 4.675 1.00 96.12 99 LEU A CA 1
ATOM 783 C C . LEU A 1 99 ? 4.638 -2.982 3.767 1.00 96.12 99 LEU A C 1
ATOM 785 O O . LEU A 1 99 ? 5.028 -1.856 4.078 1.00 96.12 99 LEU A O 1
ATOM 789 N N . LYS A 1 100 ? 5.042 -3.602 2.650 1.00 97.06 100 LYS A N 1
ATOM 790 C CA . LYS A 1 100 ? 5.913 -2.967 1.650 1.00 97.06 100 LYS A CA 1
ATOM 791 C C . LYS A 1 100 ? 5.248 -1.732 1.055 1.00 97.06 100 LYS A C 1
ATOM 793 O O . LYS A 1 100 ? 5.853 -0.671 1.069 1.00 97.06 100 LYS A O 1
ATOM 798 N N . ILE A 1 101 ? 3.995 -1.837 0.620 1.00 97.75 101 ILE A N 1
ATOM 799 C CA . ILE A 1 101 ? 3.259 -0.708 0.034 1.00 97.75 101 ILE A CA 1
ATOM 800 C C . ILE A 1 101 ? 3.085 0.421 1.057 1.00 97.75 101 ILE A C 1
ATOM 802 O O . ILE A 1 101 ? 3.344 1.577 0.746 1.00 97.75 101 ILE A O 1
ATOM 806 N N . SER A 1 102 ? 2.746 0.094 2.306 1.00 97.25 102 SER A N 1
ATOM 807 C CA . SER A 1 102 ? 2.627 1.086 3.386 1.00 97.25 102 SER A CA 1
ATOM 808 C C . SER A 1 102 ? 3.950 1.807 3.660 1.00 97.25 102 SER A C 1
ATOM 810 O O . SER A 1 102 ? 3.958 3.003 3.932 1.00 97.25 102 SER A O 1
ATOM 812 N N . ARG A 1 103 ? 5.082 1.094 3.570 1.00 96.06 103 ARG A N 1
ATOM 813 C CA . ARG A 1 103 ? 6.425 1.679 3.683 1.00 96.06 103 ARG A CA 1
ATOM 814 C C . ARG A 1 103 ? 6.737 2.616 2.515 1.00 96.06 103 ARG A C 1
ATOM 816 O O . ARG A 1 103 ? 7.348 3.648 2.757 1.00 96.06 103 ARG A O 1
ATOM 823 N N . ILE A 1 104 ? 6.329 2.253 1.299 1.00 96.25 104 ILE A N 1
ATOM 824 C CA . ILE A 1 104 ? 6.499 3.079 0.096 1.00 96.25 104 ILE A CA 1
ATOM 825 C C . ILE A 1 104 ? 5.717 4.384 0.255 1.00 96.25 104 ILE A C 1
ATOM 827 O O . ILE A 1 104 ? 6.321 5.448 0.163 1.00 96.25 104 ILE A O 1
ATOM 831 N N . ILE A 1 105 ? 4.430 4.297 0.613 1.00 96.06 105 ILE A N 1
ATOM 832 C CA . ILE A 1 105 ? 3.555 5.455 0.863 1.00 96.06 105 ILE A CA 1
ATOM 833 C C . ILE A 1 105 ? 4.134 6.382 1.950 1.00 96.06 105 ILE A C 1
ATOM 835 O O . ILE A 1 105 ? 4.109 7.592 1.787 1.00 96.06 105 ILE A O 1
ATOM 839 N N . ASP A 1 106 ? 4.688 5.831 3.039 1.00 94.56 106 ASP A N 1
ATOM 840 C CA . ASP A 1 106 ? 5.361 6.593 4.117 1.00 94.56 106 ASP A CA 1
ATOM 841 C C . ASP A 1 106 ? 6.638 7.318 3.646 1.00 94.56 106 ASP A C 1
ATOM 843 O O . ASP A 1 106 ? 7.093 8.259 4.287 1.00 94.56 106 ASP A O 1
ATOM 847 N N . SER A 1 107 ? 7.264 6.857 2.561 1.00 92.38 107 SER A N 1
ATOM 848 C CA . SER A 1 107 ? 8.596 7.310 2.138 1.00 92.38 107 SER A CA 1
ATOM 849 C C . SER A 1 107 ? 8.612 8.266 0.950 1.00 92.38 107 SER A C 1
ATOM 851 O O . SER A 1 107 ? 9.685 8.755 0.600 1.00 92.38 107 SER A O 1
ATOM 853 N N . MET A 1 108 ? 7.465 8.521 0.323 1.00 90.81 108 MET A N 1
ATOM 854 C CA . MET A 1 108 ? 7.376 9.358 -0.871 1.00 90.81 108 MET A CA 1
ATOM 855 C C . MET A 1 108 ? 6.229 10.354 -0.771 1.00 90.81 108 MET A C 1
ATOM 857 O O . MET A 1 108 ? 5.287 10.157 -0.004 1.00 90.81 108 MET A O 1
ATOM 861 N N . PHE A 1 109 ? 6.302 11.419 -1.567 1.00 91.06 109 PHE A N 1
ATOM 862 C CA . PHE A 1 109 ? 5.198 12.357 -1.671 1.00 91.06 109 PHE A CA 1
ATOM 863 C C . PHE A 1 109 ? 3.961 11.641 -2.223 1.00 91.06 109 PHE A C 1
ATOM 865 O O . PHE A 1 109 ? 4.030 10.909 -3.213 1.00 91.06 109 PHE A O 1
ATOM 872 N N . ILE A 1 110 ? 2.814 11.840 -1.568 1.00 92.31 110 ILE A N 1
ATOM 873 C CA . ILE A 1 110 ? 1.582 11.133 -1.932 1.00 92.31 110 ILE A CA 1
ATOM 874 C C . ILE A 1 110 ? 1.112 11.482 -3.351 1.00 92.31 110 ILE A C 1
ATOM 876 O O . ILE A 1 110 ? 0.530 10.631 -4.021 1.00 92.31 110 ILE A O 1
ATOM 880 N N . GLY A 1 111 ? 1.403 12.699 -3.828 1.00 90.06 111 GLY A N 1
ATOM 881 C CA . GLY A 1 111 ? 1.124 13.111 -5.204 1.00 90.06 111 GLY A CA 1
ATOM 882 C C . GLY A 1 111 ? 1.844 12.227 -6.219 1.00 90.06 111 GLY A C 1
ATOM 883 O O . GLY A 1 111 ? 1.181 11.635 -7.065 1.00 90.06 111 GLY A O 1
ATOM 884 N N . ASP A 1 112 ? 3.154 12.041 -6.055 1.00 90.62 112 ASP A N 1
ATOM 885 C CA . ASP A 1 112 ? 3.982 11.207 -6.936 1.00 90.62 112 ASP A CA 1
ATOM 886 C C . ASP A 1 112 ? 3.535 9.734 -6.899 1.00 90.62 112 ASP A C 1
ATOM 888 O O . ASP A 1 112 ? 3.534 9.037 -7.913 1.00 90.62 112 ASP A O 1
ATOM 892 N N . PHE A 1 113 ? 3.107 9.240 -5.729 1.00 92.69 113 PHE A N 1
ATOM 893 C CA . PHE A 1 113 ? 2.588 7.874 -5.589 1.00 92.69 113 PHE A CA 1
ATOM 894 C C . PHE A 1 113 ? 1.295 7.675 -6.388 1.00 92.69 113 PHE A C 1
ATOM 896 O O . PHE A 1 113 ? 1.111 6.651 -7.052 1.00 92.69 113 PHE A O 1
ATOM 903 N N . LEU A 1 114 ? 0.383 8.648 -6.313 1.00 91.62 114 LEU A N 1
ATOM 904 C CA . LEU A 1 114 ? -0.880 8.617 -7.045 1.00 91.62 114 LEU A CA 1
ATOM 905 C C . LEU A 1 114 ? -0.682 8.880 -8.541 1.00 91.62 114 LEU A C 1
ATOM 907 O O . LEU A 1 114 ? -1.411 8.304 -9.347 1.00 91.62 114 LEU A O 1
ATOM 911 N N . GLU A 1 115 ? 0.291 9.705 -8.923 1.00 88.88 115 GLU A N 1
ATOM 912 C CA . GLU A 1 115 ? 0.698 9.896 -10.316 1.00 88.88 115 GLU A CA 1
ATOM 913 C C . GLU A 1 115 ? 1.182 8.569 -10.906 1.00 88.88 115 GLU A C 1
ATOM 915 O O . GLU A 1 115 ? 0.564 8.065 -11.846 1.00 88.88 115 GLU A O 1
ATOM 920 N N . PHE A 1 116 ? 2.161 7.922 -10.263 1.00 90.00 116 PHE A N 1
ATOM 921 C CA . PHE A 1 116 ? 2.654 6.601 -10.659 1.00 90.00 116 PHE A CA 1
ATOM 922 C C . PHE A 1 116 ? 1.519 5.584 -10.840 1.00 90.00 116 PHE A C 1
ATOM 924 O O . PHE A 1 116 ? 1.488 4.826 -11.813 1.00 90.00 116 PHE A O 1
ATOM 931 N N . ALA A 1 117 ? 0.574 5.550 -9.897 1.00 91.19 117 ALA A N 1
ATOM 932 C CA . ALA A 1 117 ? -0.538 4.608 -9.920 1.00 91.19 117 ALA A CA 1
ATOM 933 C C . ALA A 1 117 ? -1.494 4.815 -11.111 1.00 91.19 117 ALA A C 1
ATOM 935 O O . ALA A 1 117 ? -2.123 3.853 -11.559 1.00 91.19 117 ALA A O 1
ATOM 936 N N . ASN A 1 118 ? -1.610 6.050 -11.607 1.00 86.94 118 ASN A N 1
ATOM 937 C CA . ASN A 1 118 ? -2.485 6.420 -12.720 1.00 86.94 118 ASN A CA 1
ATOM 938 C C . ASN A 1 118 ? -1.783 6.393 -14.083 1.00 86.94 118 ASN A C 1
ATOM 940 O O . ASN A 1 118 ? -2.460 6.295 -15.110 1.00 86.94 118 ASN A O 1
ATOM 944 N N . GLU A 1 119 ? -0.452 6.456 -14.117 1.00 81.81 119 GLU A N 1
ATOM 945 C CA . GLU A 1 119 ? 0.302 6.377 -15.362 1.00 81.81 119 GLU A CA 1
ATOM 946 C C . GLU A 1 119 ? 0.101 5.028 -16.072 1.00 81.81 119 GLU A C 1
ATOM 948 O O . GLU A 1 119 ? 0.143 3.962 -15.437 1.00 81.81 119 GLU A O 1
ATOM 953 N N . PRO A 1 120 ? -0.062 5.027 -17.407 1.00 73.00 120 PRO A N 1
ATOM 954 C CA . PRO A 1 120 ? -0.137 3.792 -18.171 1.00 73.00 120 PRO A CA 1
ATOM 955 C C . PRO A 1 120 ? 1.158 2.976 -18.022 1.00 73.00 120 PRO A C 1
ATOM 957 O O . PRO A 1 120 ? 2.237 3.522 -17.805 1.00 73.00 120 PRO A O 1
ATOM 960 N N . SER A 1 121 ? 1.066 1.651 -18.154 1.00 67.50 121 SER A N 1
ATOM 961 C CA . SER A 1 121 ? 2.218 0.729 -18.122 1.00 67.50 121 SER A CA 1
ATOM 962 C C . SER A 1 121 ? 3.052 0.800 -19.412 1.00 67.50 121 SER A C 1
ATOM 964 O O . SER A 1 121 ? 3.271 -0.210 -20.077 1.00 67.50 121 SER A O 1
ATOM 966 N N . GLN A 1 122 ? 3.444 2.006 -19.820 1.00 69.62 122 GLN A N 1
ATOM 967 C CA . GLN A 1 122 ? 4.390 2.231 -20.911 1.00 69.62 122 GLN A CA 1
ATOM 968 C C . GLN A 1 122 ? 5.827 2.031 -20.404 1.00 69.62 122 GLN A C 1
ATOM 970 O O . GLN A 1 122 ? 6.050 2.069 -19.190 1.00 69.62 122 GLN A O 1
ATOM 975 N N . PRO A 1 123 ? 6.805 1.817 -21.304 1.00 68.75 123 PRO A N 1
ATOM 976 C CA . PRO A 1 123 ? 8.213 1.822 -20.928 1.00 68.75 123 PRO A CA 1
ATOM 977 C C . PRO A 1 123 ? 8.541 3.115 -20.181 1.00 68.75 123 PRO A C 1
ATOM 979 O O . PRO A 1 123 ? 8.255 4.206 -20.676 1.00 68.75 123 PRO A O 1
ATOM 982 N N . ILE A 1 124 ? 9.099 2.984 -18.980 1.00 76.69 124 ILE A N 1
ATOM 983 C CA . ILE A 1 124 ? 9.452 4.139 -18.157 1.00 76.69 124 ILE A CA 1
ATOM 984 C C . ILE A 1 124 ? 10.706 4.761 -18.760 1.00 76.69 124 ILE A C 1
ATOM 986 O O . ILE A 1 124 ? 11.726 4.088 -18.926 1.00 76.69 124 ILE A O 1
ATOM 990 N N . ASP A 1 125 ? 10.621 6.043 -19.102 1.00 77.38 125 ASP A N 1
ATOM 991 C CA . ASP A 1 125 ? 11.762 6.789 -19.618 1.00 77.38 125 ASP A CA 1
ATOM 992 C C . ASP A 1 125 ? 12.801 6.986 -18.506 1.00 77.38 125 ASP A C 1
ATOM 994 O O . ASP A 1 125 ? 12.519 7.608 -17.478 1.00 77.38 125 ASP A O 1
ATOM 998 N N . PHE A 1 126 ? 14.019 6.485 -18.728 1.00 74.81 126 PHE A N 1
ATOM 999 C CA . PHE A 1 126 ? 15.159 6.707 -17.831 1.00 74.81 126 PHE A CA 1
ATOM 1000 C C . PHE A 1 126 ? 15.486 8.174 -17.607 1.00 74.81 126 PHE A C 1
ATOM 1002 O O . PHE A 1 126 ? 16.078 8.504 -16.584 1.00 74.81 126 PHE A O 1
ATOM 1009 N N . ASN A 1 127 ? 15.162 9.033 -18.571 1.00 72.81 127 ASN A N 1
ATOM 1010 C CA . ASN A 1 127 ? 15.473 10.454 -18.510 1.00 72.81 127 ASN A CA 1
ATOM 1011 C C . ASN A 1 127 ? 14.325 11.281 -17.921 1.00 72.81 127 ASN A C 1
ATOM 1013 O O . ASN A 1 127 ? 14.424 12.507 -17.881 1.00 72.81 127 ASN A O 1
ATOM 1017 N N . SER A 1 128 ? 13.244 10.636 -17.473 1.00 74.25 128 SER A N 1
ATOM 1018 C CA . SER A 1 128 ? 12.166 11.327 -16.770 1.00 74.25 128 SER A CA 1
ATOM 1019 C C . SER A 1 128 ? 12.658 11.894 -15.434 1.00 74.25 128 SER A C 1
ATOM 1021 O O . SER A 1 128 ? 13.494 11.303 -14.749 1.00 74.25 128 SER A O 1
ATOM 1023 N N . GLU A 1 129 ? 12.117 13.047 -15.035 1.00 70.12 129 GLU A N 1
ATOM 1024 C CA . GLU A 1 129 ? 12.430 13.653 -13.732 1.00 70.12 129 GLU A CA 1
ATOM 1025 C C . GLU A 1 129 ? 11.977 12.752 -12.561 1.00 70.12 129 GLU A C 1
ATOM 1027 O O . GLU A 1 129 ? 12.597 12.758 -11.498 1.00 70.12 129 GLU A O 1
ATOM 1032 N N . ASN A 1 130 ? 10.970 11.897 -12.793 1.00 67.50 130 ASN A N 1
ATOM 1033 C CA . ASN A 1 130 ? 10.356 10.999 -11.815 1.00 67.50 130 ASN A CA 1
ATOM 1034 C C . ASN A 1 130 ? 10.585 9.516 -12.166 1.00 67.50 130 ASN A C 1
ATOM 1036 O O . ASN A 1 130 ? 9.657 8.777 -12.472 1.00 67.50 130 ASN A O 1
ATOM 1040 N N . THR A 1 131 ? 11.827 9.032 -12.089 1.00 70.44 131 THR A N 1
ATOM 1041 C CA . THR A 1 131 ? 12.148 7.629 -12.442 1.00 70.44 131 THR A CA 1
ATOM 1042 C C . THR A 1 131 ? 11.691 6.578 -11.415 1.00 70.44 131 THR A C 1
ATOM 1044 O O . THR A 1 131 ? 11.761 5.384 -11.694 1.00 70.44 131 THR A O 1
ATOM 1047 N N . PHE A 1 132 ? 11.235 6.973 -10.219 1.00 87.19 132 PHE A N 1
ATOM 1048 C CA . PHE A 1 132 ? 10.760 6.098 -9.124 1.00 87.19 132 PHE A CA 1
ATOM 1049 C C . PHE A 1 132 ? 11.711 4.963 -8.668 1.00 87.19 132 PHE A C 1
ATOM 1051 O O . PHE A 1 132 ? 11.337 4.187 -7.787 1.00 87.19 132 PHE A O 1
ATOM 1058 N N . ILE A 1 133 ? 12.944 4.872 -9.182 1.00 85.1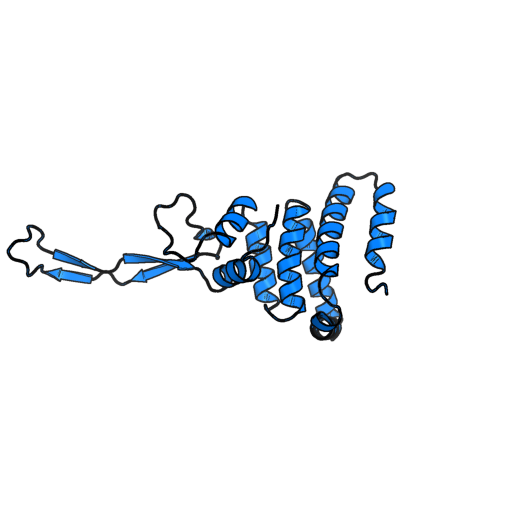9 133 ILE A N 1
ATOM 1059 C CA . ILE A 1 133 ? 13.898 3.766 -8.944 1.00 85.19 133 ILE A CA 1
ATOM 1060 C C . ILE A 1 133 ? 14.131 3.515 -7.444 1.00 85.19 133 ILE A C 1
ATOM 1062 O O . ILE A 1 133 ? 14.179 2.378 -6.984 1.00 85.19 133 ILE A O 1
ATOM 1066 N N . ASN A 1 134 ? 14.198 4.577 -6.638 1.00 86.06 134 ASN A N 1
ATOM 1067 C CA . ASN A 1 134 ? 14.479 4.467 -5.201 1.00 86.06 134 ASN A CA 1
ATOM 1068 C C . ASN A 1 134 ? 13.249 4.124 -4.341 1.00 86.06 134 ASN A C 1
ATOM 1070 O O . ASN A 1 134 ? 13.368 3.998 -3.123 1.00 86.06 134 ASN A O 1
ATOM 1074 N N . THR A 1 135 ? 12.069 3.978 -4.947 1.00 90.19 135 THR A N 1
ATOM 1075 C CA . THR A 1 135 ? 10.817 3.703 -4.222 1.00 90.19 135 THR A CA 1
ATOM 1076 C C . THR A 1 135 ? 10.525 2.208 -4.092 1.00 90.19 135 THR A C 1
ATOM 1078 O O . THR A 1 135 ? 9.711 1.810 -3.268 1.00 90.19 135 THR A O 1
ATOM 1081 N N . GLY A 1 136 ? 11.159 1.356 -4.905 1.00 90.81 136 GLY A N 1
ATOM 1082 C CA . GLY A 1 136 ? 10.804 -0.062 -5.026 1.00 90.81 136 GLY A CA 1
ATOM 1083 C C . GLY A 1 136 ? 9.564 -0.340 -5.890 1.00 90.81 136 GLY A C 1
ATOM 1084 O O . GLY A 1 136 ? 9.163 -1.499 -6.019 1.00 90.81 136 GLY A O 1
ATOM 1085 N N . LEU A 1 137 ? 8.958 0.689 -6.495 1.00 93.31 137 LEU A N 1
ATOM 1086 C CA . LEU A 1 137 ? 7.902 0.555 -7.510 1.00 93.31 137 LEU A CA 1
ATOM 1087 C C . LEU A 1 137 ? 8.470 0.248 -8.904 1.00 93.31 137 LEU A C 1
ATOM 1089 O O . LEU A 1 137 ? 7.802 -0.393 -9.714 1.00 93.31 137 LEU A O 1
ATOM 1093 N N . VAL A 1 138 ? 9.710 0.671 -9.151 1.00 92.75 138 VAL A N 1
ATOM 1094 C CA . VAL A 1 138 ? 10.448 0.522 -10.410 1.00 92.75 138 VAL A CA 1
ATOM 1095 C C . VAL A 1 138 ? 11.829 -0.041 -10.106 1.00 92.75 138 VAL A C 1
ATOM 1097 O O . VAL A 1 138 ? 12.388 0.242 -9.046 1.00 92.75 138 VAL A O 1
ATOM 1100 N N . ASP A 1 139 ? 12.358 -0.847 -11.018 1.00 91.00 139 ASP A N 1
ATOM 1101 C CA . ASP A 1 139 ? 13.695 -1.424 -10.921 1.00 91.00 139 ASP A CA 1
ATOM 1102 C C . ASP A 1 139 ? 14.379 -1.443 -12.300 1.00 91.00 139 ASP A C 1
ATOM 1104 O O . ASP A 1 139 ? 13.752 -1.190 -13.334 1.00 91.00 139 ASP A O 1
ATOM 1108 N N . ILE A 1 140 ? 15.687 -1.684 -12.302 1.00 90.06 140 ILE A N 1
ATOM 1109 C CA . ILE A 1 140 ? 16.546 -1.604 -13.480 1.00 90.06 140 ILE A CA 1
ATOM 1110 C C . ILE A 1 140 ? 16.865 -3.015 -13.969 1.00 90.06 140 ILE A C 1
ATOM 1112 O O . ILE A 1 140 ? 17.378 -3.851 -13.226 1.00 90.06 140 ILE A O 1
ATOM 1116 N N . TYR A 1 141 ? 16.619 -3.265 -15.250 1.00 87.88 141 TYR A N 1
ATOM 1117 C CA . TYR A 1 141 ? 17.098 -4.449 -15.946 1.00 87.88 141 TYR A CA 1
ATOM 1118 C C . TYR A 1 141 ? 18.299 -4.086 -16.820 1.00 87.88 141 TYR A C 1
ATOM 1120 O O . TYR A 1 141 ? 18.227 -3.169 -17.638 1.00 87.88 141 TYR A O 1
ATOM 1128 N N . PHE A 1 142 ? 19.406 -4.808 -16.642 1.00 89.31 142 PHE A N 1
ATOM 1129 C CA . PHE A 1 142 ? 20.626 -4.627 -17.426 1.00 89.31 142 PHE A CA 1
ATOM 1130 C C . PHE A 1 142 ? 20.723 -5.706 -18.500 1.00 89.31 142 PHE A C 1
ATOM 1132 O O . PHE A 1 142 ? 20.922 -6.884 -18.198 1.00 89.31 142 PHE A O 1
ATOM 1139 N N . GLU A 1 143 ? 20.630 -5.285 -19.754 1.00 88.31 143 GLU A N 1
ATOM 1140 C CA . GLU A 1 143 ? 21.002 -6.104 -20.897 1.00 88.31 143 GLU A CA 1
ATOM 1141 C C . GLU A 1 143 ? 22.519 -6.020 -21.101 1.00 88.31 143 GLU A C 1
ATOM 1143 O O . GLU A 1 143 ? 23.065 -4.910 -21.155 1.00 88.31 143 GLU A O 1
ATOM 1148 N N . PRO A 1 144 ? 23.224 -7.163 -21.212 1.00 88.69 144 PRO A N 1
ATOM 1149 C CA . PRO A 1 144 ? 24.657 -7.176 -21.471 1.00 88.69 144 PRO A CA 1
ATOM 1150 C C . PRO A 1 144 ? 25.008 -6.328 -22.690 1.00 88.69 144 PRO A C 1
ATOM 1152 O O . PRO A 1 144 ? 24.401 -6.476 -23.748 1.00 88.69 144 PRO A O 1
ATOM 1155 N N . VAL A 1 145 ? 26.009 -5.460 -22.542 1.00 89.25 145 VAL A N 1
ATOM 1156 C CA . VAL A 1 145 ? 26.491 -4.649 -23.659 1.00 89.25 145 VAL A CA 1
ATOM 1157 C C . VAL A 1 145 ? 27.305 -5.536 -24.592 1.00 89.25 145 VAL A C 1
ATOM 1159 O O . VAL A 1 145 ? 28.332 -6.087 -24.188 1.00 89.25 145 VAL A O 1
ATOM 1162 N N . VAL A 1 146 ? 26.847 -5.655 -25.834 1.00 90.44 146 VAL A N 1
ATOM 1163 C CA . VAL A 1 146 ? 27.543 -6.376 -26.904 1.00 90.44 146 VAL A CA 1
ATOM 1164 C C . VAL A 1 146 ? 28.083 -5.359 -27.897 1.00 90.44 146 VAL A C 1
ATOM 1166 O O . VAL A 1 146 ? 27.394 -4.403 -28.257 1.00 90.44 146 VAL A O 1
ATOM 1169 N N . VAL A 1 147 ? 29.336 -5.554 -28.303 1.00 88.88 147 VAL A N 1
ATOM 1170 C CA . VAL A 1 147 ? 30.026 -4.737 -29.301 1.00 88.88 147 VAL A CA 1
ATOM 1171 C C . VAL A 1 147 ? 30.393 -5.650 -30.458 1.00 88.88 147 VAL A C 1
ATOM 1173 O O . VAL A 1 147 ? 31.196 -6.562 -30.273 1.00 88.88 147 VAL A O 1
ATOM 1176 N N . ASP A 1 148 ? 29.832 -5.371 -31.627 1.00 88.88 148 ASP A N 1
ATOM 1177 C CA . ASP A 1 148 ? 30.107 -6.096 -32.863 1.00 88.88 148 ASP A CA 1
ATOM 1178 C C . ASP A 1 148 ? 30.774 -5.163 -33.878 1.00 88.88 148 ASP A C 1
ATOM 1180 O O . ASP A 1 148 ? 30.563 -3.944 -33.861 1.00 88.88 148 ASP A O 1
ATOM 1184 N N . ASP A 1 149 ? 31.601 -5.724 -34.760 1.00 88.31 149 ASP A N 1
ATOM 1185 C CA . ASP A 1 149 ? 32.100 -4.978 -35.913 1.00 88.31 149 ASP A CA 1
ATOM 1186 C C . ASP A 1 149 ? 30.926 -4.641 -36.840 1.00 88.31 149 ASP A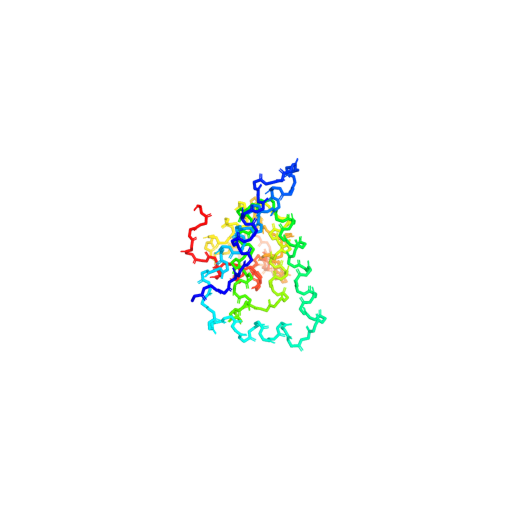 C 1
ATOM 1188 O O . ASP A 1 149 ? 29.981 -5.412 -37.013 1.00 88.31 149 ASP A O 1
ATOM 1192 N N . ASN A 1 150 ? 30.958 -3.438 -37.403 1.00 83.44 150 ASN A N 1
ATOM 1193 C CA . ASN A 1 150 ? 29.921 -3.001 -38.314 1.00 83.44 150 ASN A CA 1
ATOM 1194 C C . ASN A 1 150 ? 30.225 -3.471 -39.740 1.00 83.44 150 ASN A C 1
ATOM 1196 O O . ASN A 1 150 ? 31.130 -2.952 -40.396 1.00 83.44 150 ASN A O 1
ATOM 1200 N N . ASP A 1 151 ? 29.418 -4.406 -40.228 1.00 82.12 151 ASP A N 1
ATOM 1201 C CA . ASP A 1 151 ? 29.553 -4.971 -41.572 1.00 82.12 151 ASP A CA 1
ATOM 1202 C C . ASP A 1 151 ? 28.935 -4.073 -42.665 1.00 82.12 151 ASP A C 1
ATOM 1204 O O . ASP A 1 151 ? 29.073 -4.345 -43.864 1.00 82.12 151 ASP A O 1
ATOM 1208 N N . ASP A 1 152 ? 28.246 -2.988 -42.284 1.00 83.31 152 ASP A N 1
ATOM 1209 C CA . ASP A 1 152 ? 27.677 -2.035 -43.234 1.00 83.31 152 ASP A CA 1
ATOM 1210 C C . ASP A 1 152 ? 28.758 -1.102 -43.793 1.00 83.31 152 ASP A C 1
ATOM 1212 O O . ASP A 1 152 ? 29.120 -0.084 -43.201 1.00 83.31 152 ASP A O 1
ATOM 1216 N N . TYR A 1 153 ? 29.215 -1.421 -45.004 1.00 74.12 153 TYR A N 1
ATOM 1217 C CA . TYR A 1 153 ? 30.206 -0.645 -45.752 1.00 74.12 153 TYR A CA 1
ATOM 1218 C C . TYR A 1 153 ? 29.809 0.819 -46.026 1.00 74.12 153 TYR A C 1
ATOM 1220 O O . TYR A 1 153 ? 30.665 1.611 -46.429 1.00 74.12 153 TYR A O 1
ATOM 1228 N N . LYS A 1 154 ? 28.528 1.190 -45.869 1.00 79.81 154 LYS A N 1
ATOM 1229 C CA . LYS A 1 154 ? 28.050 2.577 -46.005 1.00 79.81 154 LYS A CA 1
ATOM 1230 C C . LYS A 1 154 ? 28.022 3.335 -44.682 1.00 79.81 154 LYS A C 1
ATOM 1232 O O . LYS A 1 154 ? 27.827 4.552 -44.695 1.00 79.81 154 LYS A O 1
ATOM 1237 N N . SER A 1 155 ? 28.187 2.650 -43.557 1.00 77.88 155 SER A N 1
ATOM 1238 C CA . SER A 1 155 ? 28.204 3.276 -42.245 1.00 77.88 155 SER A CA 1
ATOM 1239 C C . SER A 1 155 ? 29.609 3.767 -41.898 1.00 77.88 155 SER A C 1
ATOM 1241 O O . SER A 1 155 ? 30.602 3.069 -42.072 1.00 77.88 155 SER A O 1
ATOM 1243 N N . TYR A 1 156 ? 29.699 4.990 -41.374 1.00 75.38 156 TYR A N 1
ATOM 1244 C CA . TYR A 1 156 ? 30.962 5.568 -40.903 1.00 75.38 156 TYR A CA 1
ATOM 1245 C C . TYR A 1 156 ? 31.431 4.977 -39.559 1.00 75.38 156 TYR A C 1
ATOM 1247 O O . TYR A 1 156 ? 32.584 5.172 -39.173 1.00 75.38 156 TYR A O 1
ATOM 1255 N N . GLY A 1 157 ? 30.552 4.292 -38.819 1.00 80.56 157 GLY A N 1
ATOM 1256 C CA . GLY A 1 157 ? 30.866 3.722 -37.508 1.00 80.56 157 GLY A CA 1
ATOM 1257 C C . GLY A 1 157 ? 31.492 2.336 -37.625 1.00 80.56 157 GLY A C 1
ATOM 1258 O O . GLY A 1 157 ? 30.886 1.458 -38.226 1.00 80.56 157 GLY A O 1
ATOM 1259 N N . LYS A 1 158 ? 32.669 2.131 -37.015 1.00 81.88 158 LYS A N 1
ATOM 1260 C CA . LYS A 1 158 ? 33.382 0.838 -37.011 1.00 81.88 158 LYS A CA 1
ATOM 1261 C C . LYS A 1 158 ? 32.670 -0.250 -36.198 1.00 81.88 158 LYS A C 1
ATOM 1263 O O . LYS A 1 158 ? 32.806 -1.421 -36.522 1.00 81.88 158 LYS A O 1
ATOM 1268 N N . TYR A 1 159 ? 31.934 0.134 -35.159 1.00 83.81 159 TYR A N 1
ATOM 1269 C CA . TYR A 1 159 ? 31.299 -0.795 -34.228 1.00 83.81 159 TYR A CA 1
ATOM 1270 C C . TYR A 1 159 ? 29.799 -0.520 -34.121 1.00 83.81 159 TYR A C 1
ATOM 1272 O O . TYR A 1 159 ? 29.383 0.642 -34.145 1.00 83.81 159 TYR A O 1
ATOM 1280 N N . VAL A 1 160 ? 29.012 -1.580 -33.949 1.00 85.19 160 VAL A N 1
ATOM 1281 C CA . VAL A 1 160 ? 27.605 -1.531 -33.541 1.00 85.19 160 VAL A CA 1
ATOM 1282 C C . VAL A 1 160 ? 27.519 -2.004 -32.095 1.00 85.19 160 VAL A C 1
ATOM 1284 O O . VAL A 1 160 ? 28.133 -2.998 -31.719 1.00 85.19 160 VAL A O 1
ATOM 1287 N N . THR A 1 161 ? 26.768 -1.278 -31.269 1.00 84.12 161 THR A N 1
ATOM 1288 C CA . THR A 1 161 ? 26.555 -1.630 -29.862 1.00 84.12 161 THR A CA 1
ATOM 1289 C C . THR A 1 161 ? 25.096 -1.972 -29.613 1.00 84.12 161 THR A C 1
ATOM 1291 O O . THR A 1 161 ? 24.214 -1.237 -30.059 1.00 84.12 161 THR A O 1
ATOM 1294 N N . SER A 1 162 ? 24.843 -3.038 -28.861 1.00 83.81 162 SER A N 1
ATOM 1295 C CA . SER A 1 162 ? 23.513 -3.405 -28.364 1.00 83.81 162 SER A CA 1
ATOM 1296 C C . SER A 1 162 ? 23.547 -3.678 -26.856 1.00 83.81 162 SER A C 1
ATOM 1298 O O . SER A 1 162 ? 24.625 -3.763 -26.266 1.00 83.81 162 SER A O 1
ATOM 1300 N N . GLY A 1 163 ? 22.373 -3.764 -26.227 1.00 84.38 163 GLY A N 1
ATOM 1301 C CA . GLY A 1 163 ? 22.217 -3.840 -24.772 1.00 84.38 163 GLY A CA 1
ATOM 1302 C C . GLY A 1 163 ? 22.112 -2.464 -24.107 1.00 84.38 163 GLY A C 1
ATOM 1303 O O . GLY A 1 163 ? 21.979 -1.438 -24.777 1.00 84.38 163 GLY A O 1
ATOM 1304 N N . GLY A 1 164 ? 22.152 -2.431 -22.774 1.00 86.06 164 GLY A N 1
ATOM 1305 C CA . GLY A 1 164 ? 21.955 -1.208 -21.993 1.00 86.06 164 GLY A CA 1
ATOM 1306 C C . GLY A 1 164 ? 21.127 -1.438 -20.732 1.00 86.06 164 GLY A C 1
ATOM 1307 O O . GLY A 1 164 ? 21.027 -2.554 -20.232 1.00 86.06 164 GLY A O 1
ATOM 1308 N N . ALA A 1 165 ? 20.542 -0.371 -20.196 1.00 87.00 165 ALA A N 1
ATOM 1309 C CA . ALA A 1 165 ? 19.609 -0.455 -19.080 1.00 87.00 165 ALA A CA 1
ATOM 1310 C C . ALA A 1 165 ? 18.183 -0.183 -19.585 1.00 87.00 165 ALA A C 1
ATOM 1312 O O . ALA A 1 165 ? 17.976 0.735 -20.378 1.00 87.00 165 ALA A O 1
ATOM 1313 N N . SER A 1 166 ? 17.212 -0.973 -19.123 1.00 85.81 166 SER A N 1
ATOM 1314 C CA . SER A 1 166 ? 15.760 -0.760 -19.272 1.00 85.81 166 SER A CA 1
ATOM 1315 C C . SER A 1 166 ? 15.135 -0.597 -17.873 1.00 85.81 166 SER A C 1
ATOM 1317 O O . SER A 1 166 ? 15.596 -1.220 -16.915 1.00 85.81 166 SER A O 1
ATOM 1319 N N . LEU A 1 167 ? 14.127 0.267 -17.718 1.00 88.44 167 LEU A N 1
ATOM 1320 C CA . LEU A 1 167 ? 13.335 0.343 -16.486 1.00 88.44 167 LEU A CA 1
ATOM 1321 C C . LEU A 1 167 ? 12.122 -0.568 -16.618 1.00 88.44 167 LEU A C 1
ATOM 1323 O O . LEU A 1 167 ? 11.478 -0.605 -17.668 1.00 88.44 167 LEU A O 1
ATOM 1327 N N . TYR A 1 168 ? 11.781 -1.263 -15.538 1.00 88.50 168 TYR A N 1
ATOM 1328 C CA . TYR A 1 168 ? 10.572 -2.074 -15.472 1.00 88.50 168 TYR A CA 1
ATOM 1329 C C . TYR A 1 168 ? 9.817 -1.843 -14.162 1.00 88.50 168 TYR A C 1
ATOM 1331 O O . TYR A 1 168 ? 10.398 -1.532 -13.121 1.00 88.50 168 TYR A O 1
ATOM 1339 N N . ILE A 1 169 ? 8.494 -1.994 -14.217 1.00 92.19 169 ILE A N 1
ATOM 1340 C CA . ILE A 1 169 ? 7.632 -1.899 -13.040 1.00 92.19 169 ILE A CA 1
ATOM 1341 C C . ILE A 1 169 ? 7.793 -3.185 -12.223 1.00 92.19 169 ILE A C 1
ATOM 1343 O O . ILE A 1 169 ? 7.647 -4.293 -12.743 1.00 92.19 169 ILE A O 1
ATOM 1347 N N . THR A 1 170 ? 8.086 -3.055 -10.930 1.00 94.06 170 THR A N 1
ATOM 1348 C CA . THR A 1 170 ? 8.236 -4.224 -10.055 1.00 94.06 170 THR A CA 1
ATOM 1349 C C . THR A 1 170 ? 6.884 -4.907 -9.822 1.00 94.06 170 THR A C 1
ATOM 1351 O O . THR A 1 170 ? 5.833 -4.280 -9.963 1.00 94.06 170 THR A O 1
ATOM 1354 N N . PRO A 1 171 ? 6.850 -6.163 -9.339 1.00 95.12 171 PRO A N 1
ATOM 1355 C CA . PRO A 1 171 ? 5.590 -6.797 -8.947 1.00 95.12 171 PRO A CA 1
ATOM 1356 C C . PRO A 1 171 ? 4.788 -6.005 -7.898 1.00 95.12 171 PRO A C 1
ATOM 1358 O O . PRO A 1 171 ? 3.565 -6.093 -7.865 1.00 95.12 171 PRO A O 1
ATOM 1361 N N . ILE A 1 172 ? 5.456 -5.229 -7.032 1.00 96.38 172 ILE A N 1
ATOM 1362 C CA . ILE A 1 172 ? 4.776 -4.326 -6.091 1.00 96.38 172 ILE A CA 1
ATOM 1363 C C . ILE A 1 172 ? 4.189 -3.122 -6.832 1.00 96.38 172 ILE A C 1
ATOM 1365 O O . ILE A 1 172 ? 3.046 -2.761 -6.562 1.00 96.38 172 ILE A O 1
ATOM 1369 N N . GLY A 1 173 ? 4.932 -2.537 -7.776 1.00 94.94 173 GLY A N 1
ATOM 1370 C CA . GLY A 1 173 ? 4.438 -1.457 -8.627 1.00 94.94 173 GLY A CA 1
ATOM 1371 C C . GLY A 1 173 ? 3.199 -1.862 -9.430 1.00 94.94 173 GLY A C 1
ATOM 1372 O O . GLY A 1 173 ? 2.207 -1.135 -9.430 1.00 94.94 173 GLY A O 1
ATOM 1373 N N . GLU A 1 174 ? 3.194 -3.061 -10.016 1.00 94.19 174 GLU A N 1
ATOM 1374 C CA . GLU A 1 174 ? 2.030 -3.596 -10.737 1.00 94.19 174 GLU A CA 1
ATOM 1375 C C . GLU A 1 174 ? 0.822 -3.793 -9.814 1.00 94.19 174 GLU A C 1
ATOM 1377 O O . GLU A 1 174 ? -0.306 -3.468 -10.185 1.00 94.19 174 GLU A O 1
ATOM 1382 N N . LEU A 1 175 ? 1.035 -4.264 -8.579 1.00 95.44 175 LEU A N 1
ATOM 1383 C CA . LEU A 1 175 ? -0.040 -4.360 -7.587 1.00 95.44 175 LEU A CA 1
ATOM 1384 C C . LEU A 1 175 ? -0.609 -2.990 -7.221 1.00 95.44 175 LEU A C 1
ATOM 1386 O O . LEU A 1 175 ? -1.826 -2.856 -7.109 1.00 95.44 175 LEU A O 1
ATOM 1390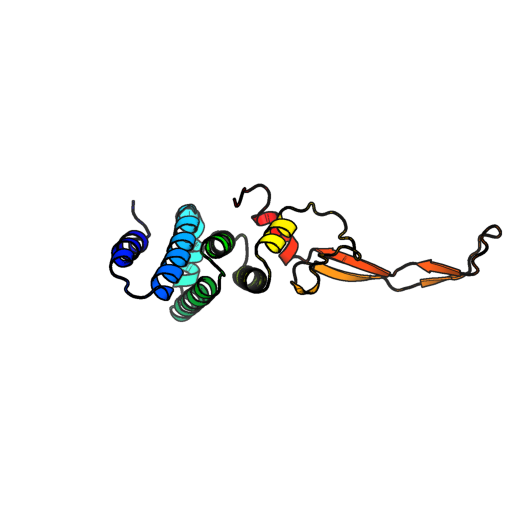 N N . VAL A 1 176 ? 0.246 -1.978 -7.048 1.00 95.38 176 VAL A N 1
ATOM 1391 C CA . VAL A 1 176 ? -0.190 -0.600 -6.786 1.00 95.38 176 VAL A CA 1
ATOM 1392 C C . VAL A 1 176 ? -1.062 -0.097 -7.931 1.00 95.38 176 VAL A C 1
ATOM 1394 O O . VAL A 1 176 ? -2.194 0.323 -7.679 1.00 95.38 176 VAL A O 1
ATOM 1397 N N . LYS A 1 177 ? -0.595 -0.222 -9.181 1.00 93.44 177 LYS A N 1
ATOM 1398 C CA . LYS A 1 177 ? -1.374 0.165 -10.365 1.00 93.44 177 LYS A CA 1
ATOM 1399 C C . LYS A 1 177 ? -2.689 -0.605 -10.441 1.00 93.44 177 LYS A C 1
ATOM 1401 O O . LYS A 1 177 ? -3.735 0.003 -10.623 1.00 93.44 177 LYS A O 1
ATOM 1406 N N . LEU A 1 178 ? -2.680 -1.922 -10.239 1.00 92.94 178 LEU A N 1
ATOM 1407 C CA . LEU A 1 178 ? -3.879 -2.763 -10.299 1.00 92.94 178 LEU A CA 1
ATOM 1408 C C . LEU A 1 178 ? -4.930 -2.374 -9.251 1.00 92.94 178 LEU A C 1
ATOM 1410 O O . LEU A 1 178 ? -6.108 -2.250 -9.584 1.00 92.94 178 LEU A O 1
ATOM 1414 N N . VAL A 1 179 ? -4.515 -2.197 -7.993 1.00 92.94 179 VAL A N 1
ATOM 1415 C CA . VAL A 1 179 ? -5.415 -1.856 -6.880 1.00 92.94 179 VAL A CA 1
ATOM 1416 C C . VAL A 1 179 ? -6.001 -0.463 -7.059 1.00 92.94 179 VAL A C 1
ATOM 1418 O O . VAL A 1 179 ? -7.165 -0.238 -6.700 1.00 92.94 179 VAL A O 1
ATOM 1421 N N . LEU A 1 180 ? -5.203 0.460 -7.604 1.00 91.75 180 LEU A N 1
ATOM 1422 C CA . LEU A 1 180 ? -5.599 1.851 -7.729 1.00 91.75 180 LEU A CA 1
ATOM 1423 C C . LEU A 1 180 ? -6.203 2.229 -9.092 1.00 91.75 180 LEU A C 1
ATOM 1425 O O . LEU A 1 180 ? -6.744 3.328 -9.244 1.00 91.75 180 LEU A O 1
ATOM 1429 N N . LYS A 1 181 ? -6.191 1.325 -10.069 1.00 84.44 181 LYS A N 1
ATOM 1430 C CA . LYS A 1 181 ? -6.707 1.590 -11.412 1.00 84.44 181 LYS A CA 1
ATOM 1431 C C . LYS A 1 181 ? -8.169 2.036 -11.383 1.00 84.44 181 LYS A C 1
ATOM 1433 O O . LYS A 1 181 ? -9.048 1.303 -10.930 1.00 84.44 181 LYS A O 1
ATOM 1438 N N . GLY A 1 182 ? -8.439 3.215 -11.941 1.00 67.38 182 GLY A N 1
ATOM 1439 C CA . GLY A 1 182 ? -9.797 3.687 -12.213 1.00 67.38 182 GLY A CA 1
ATOM 1440 C C . GLY A 1 182 ? -10.620 4.094 -10.988 1.00 67.38 182 GLY A C 1
ATOM 1441 O O . GLY A 1 182 ? -11.829 4.269 -11.135 1.00 67.38 182 GLY A O 1
ATOM 1442 N N . LYS A 1 183 ? -10.014 4.265 -9.803 1.00 70.25 183 LYS A N 1
ATOM 1443 C CA . LYS A 1 183 ? -10.687 4.976 -8.703 1.00 70.25 183 LYS A CA 1
ATOM 1444 C C . LYS A 1 183 ? -10.200 6.427 -8.659 1.00 70.25 183 LYS A C 1
ATOM 1446 O O . LYS A 1 183 ? -9.026 6.700 -8.877 1.00 70.25 183 LYS A O 1
ATOM 1451 N N . ASN A 1 184 ? -11.117 7.351 -8.385 1.00 60.06 184 ASN A N 1
ATOM 1452 C CA . ASN A 1 184 ? -10.785 8.751 -8.136 1.00 60.06 184 ASN A CA 1
ATOM 1453 C C . ASN A 1 184 ? -10.454 8.915 -6.649 1.00 60.06 184 ASN A C 1
ATOM 1455 O O . ASN A 1 184 ? -11.252 8.524 -5.794 1.00 60.06 184 ASN A O 1
ATOM 1459 N N . TYR A 1 185 ? -9.273 9.457 -6.355 1.00 62.03 185 TYR A N 1
ATOM 1460 C CA . TYR A 1 185 ? -8.748 9.626 -4.991 1.00 62.03 185 TYR A CA 1
ATOM 1461 C C . TYR A 1 185 ? -8.800 11.072 -4.488 1.00 62.03 185 TYR A C 1
ATOM 1463 O O . TYR A 1 185 ? -8.323 11.338 -3.385 1.00 62.03 185 TYR A O 1
ATOM 1471 N N . THR A 1 186 ? -9.368 11.971 -5.297 1.00 48.69 186 THR A N 1
ATOM 1472 C CA . THR A 1 186 ? -9.648 13.377 -4.989 1.00 48.69 186 THR A CA 1
ATOM 1473 C C . THR A 1 186 ? -10.901 13.566 -4.145 1.00 48.69 186 THR A C 1
ATOM 1475 O O . THR A 1 186 ? -11.871 12.788 -4.305 1.00 48.69 186 THR A O 1
#

Radius of gyration: 22.6 Å; chains: 1; bounding box: 60×37×70 Å

Secondary structure (DSSP, 8-state):
--S-HHHHHHHHHGGG---HHHHHHHHHHHHHHHHHHTS-HHHHHHHHHHHHT-HHHHHHHHHHHHHHHHHSSSHHHHHHHHHHHHHHHTTSS-HHHHHHHHHHHHHS-HHHHHHHHHS-SPPPPTTSS---GGGTSEEEEEEEEEEEE---TT-S-SEEEEEEEEEEE-HHHHHHHHHHTT----

Foldseek 3Di:
DDDPPVLVVLVVCLVVDPDPLSNQLSLLVNLLVVLLVPQDCVLLVVVVCVCVVDPVSVCVVVVVLSVLSSLQPGNLLSNLLSLLVSCCSNPVDPPVLSVLVSVLSSVDDVVLLLVLLADPQDFQDPPDPNSCCVSLQKHKDWFDKDWDADPPPPDPDRIDIDTGITMHGDPSNVVSNVSNPPDDSD

Sequence (186 aa):
MRDIPILSSIVGSINAIGNIRDALFTKKLVAFLSELSNVPVAQRRSMIDLIDSSDDYRVKVGDKLIYIIEKAEDHYTSKIVAIFFAEFLVGKITYNQFLKISRIIDSMFIGDFLEFANEPSQPIDFNSENTFINTGLVDIYFEPVVVDDNDDYKSYGKYVTSGGASLYITPIGELVKLVLKGKNYT